Protein AF-A0A2J9DZW5-F1 (afdb_monomer)

pLDDT: mean 77.31, std 20.12, range [32.0, 96.94]

Solvent-accessible surface area (backbone atoms only — not comparable to full-atom values): 21357 Å² total; per-residue (Å²): 134,90,81,85,90,89,90,90,88,89,81,88,79,84,74,70,77,63,62,59,67,60,59,63,66,71,76,74,73,87,84,91,82,89,86,85,89,81,87,84,87,86,88,78,85,93,78,92,80,84,84,87,76,87,75,81,80,68,62,66,73,60,56,51,54,53,52,50,50,49,42,42,64,59,33,49,51,52,48,53,52,51,39,53,53,37,33,54,48,50,38,49,52,44,47,48,41,49,74,70,60,66,78,53,98,62,56,46,57,42,69,60,43,50,47,35,50,51,52,40,48,51,52,42,60,72,76,39,42,91,48,44,64,48,38,34,44,86,89,48,91,59,25,39,58,54,54,50,54,51,58,41,52,28,36,34,61,20,29,35,31,48,39,51,33,49,51,66,67,70,56,65,73,47,79,35,62,51,78,57,56,58,76,76,43,83,88,64,46,34,39,27,61,75,51,9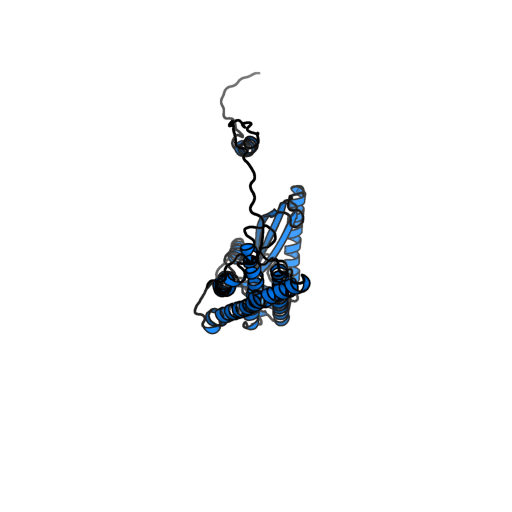6,66,54,61,37,83,87,53,55,23,59,40,78,49,79,40,86,40,68,25,96,88,38,88,89,42,46,18,34,40,40,35,39,43,39,38,24,30,29,70,87,29,76,49,35,29,44,46,47,78,48,76,48,80,42,62,58,86,49,53,74,66,54,47,50,51,51,52,52,50,50,50,54,48,53,56,48,51,49,62,59,46,69,71,49,70,64,56,34,32,38,51,58,82,55,56,47,70,66,62,49,53,47,52,54,48,15,54,72,70,33,95,63,88,81,87,60,85,69,45,44,32,35,77,33,70,58,50,70,70,55,50,41,49,52,35,50,50,48,19,53,53,42,33,54,50,26,49,50,56,47,47,55,50,58,69,70,28,43,80,50,84,85,62,78,91,83,126

Foldseek 3Di:
DDDDDDDDDDDDDPPPPVVPVVVVVVVDDDDDDDDDDDDDDDDDDDDDDDDDDPPPPDPPVVVLVVLLVLLVVLAQVLLVVLLVVLLVVLQVVCCVDPPNPVPDPDFPCCSLAVSLLVSSLVSCVPRHVVRQPQWADDPDPCLSVVLSVLSSQLSSQLSNLSNVLSVLVPADEDEAADPVCVVVDPPHFKYDHPDQWDFDLQQKFKDKDWDWDQDPVDNPFIWIKIKMWIWTAIPVGNLEIEIDIDIDTHTPPDDPVVSVVVVVVRVVVRVVCVRVPSRDQFGMKGWDDRHPCVNVVRVVVRNVPTPRDNPDNRTYIYTDNDHSVVVSVVSVVSSVVSNVVSSVVSSVSSSSTDGNPPPDPDD

Secondary structure (DSSP, 8-state):
--------------TTTHHHHHHHHTT--------------------------------HHHHHHHHHHHHIIIIIHHHHHHHHHHHHHHHHHHIIIIIIT------HHIIIIIHHHHHHHHHHHHHTHHHHTTEE-TT-TTHHHHHHHHHHHHHHHHHHHHHHHHHHHH---EEESSSGGGGG-SS--EEEE-S-PPB-TTS-EEEEEEEEEE-SS-TTSEEEEEEEEEEEEETTEEEEEEEEEEEEEEETTS-HHHHHHHHHHHHHHHHHHHHHHHTS---EEEE-SSS-HHHHHHHHHHHHTSSS---SPPEEEEEE-S-HHHHHHHHHHHHHHHHHHHHHHHHHHHHHSEEPTTS----

Sequence (363 aa):
MHNKNNRRTKKPNKHKILSFKQRILNSLRPNKRAESKKNDNNKSQKSRLKSTKSNKKYPEKVRDQSAFIIKLTTVFIPYVLVGIVSITLCILCRYLFDIRWDVLDISELWWDFIIPIVITTALLVILLRPRYTFLKIGSASNSATIIFVIMIISIILPAMMGQAYLLDRMTNIVNVQTIGEVAQYPDETHFKVNADQQVDPKQFSYIVNYRETKSRYDFFKKDYEMTLFVVAPFKEATNIWLTGFYDRSISYSLSEQQQLDEANAFFRQSKADFFKHNNQNVKFYKKQENISSSSQSVYMKAIKSSSVPITTKPILLKPYYISQQELMANTLRSFFYLYFIGLAMTALIVFSAKIDINYDVSH

Structure (mmCIF, N/CA/C/O backbone):
data_AF-A0A2J9DZW5-F1
#
_entry.id   AF-A0A2J9DZW5-F1
#
loop_
_atom_site.group_PDB
_atom_site.id
_atom_site.type_symbol
_atom_site.label_atom_id
_atom_site.label_alt_id
_atom_site.label_comp_id
_atom_site.label_asym_id
_atom_site.label_entity_id
_atom_site.label_seq_id
_atom_site.pdbx_PDB_ins_code
_atom_site.Cartn_x
_atom_site.Cartn_y
_atom_site.Cartn_z
_atom_site.occupancy
_atom_site.B_iso_or_equiv
_atom_site.auth_seq_id
_atom_site.auth_comp_id
_atom_site.auth_asym_id
_atom_site.auth_at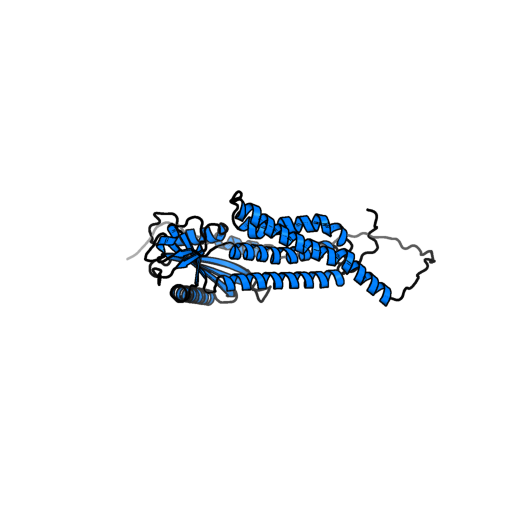om_id
_atom_site.pdbx_PDB_model_num
ATOM 1 N N . MET A 1 1 ? 24.386 41.866 67.748 1.00 36.88 1 MET A N 1
ATOM 2 C CA . MET A 1 1 ? 25.684 41.186 67.495 1.00 36.88 1 MET A CA 1
ATOM 3 C C . MET A 1 1 ? 25.467 40.216 66.327 1.00 36.88 1 MET A C 1
ATOM 5 O O . MET A 1 1 ? 24.366 39.701 66.234 1.00 36.88 1 MET A O 1
ATOM 9 N N . HIS A 1 2 ? 26.280 40.160 65.264 1.00 32.00 2 HIS A N 1
ATOM 10 C CA . HIS A 1 2 ? 27.675 39.676 65.154 1.00 32.00 2 HIS A CA 1
ATOM 11 C C . HIS A 1 2 ? 27.805 38.147 65.403 1.00 32.00 2 HIS A C 1
ATOM 13 O O . HIS A 1 2 ? 27.294 37.715 66.425 1.00 32.00 2 HIS A O 1
ATOM 19 N N . ASN A 1 3 ? 28.511 37.289 64.636 1.00 32.59 3 ASN A N 1
ATOM 20 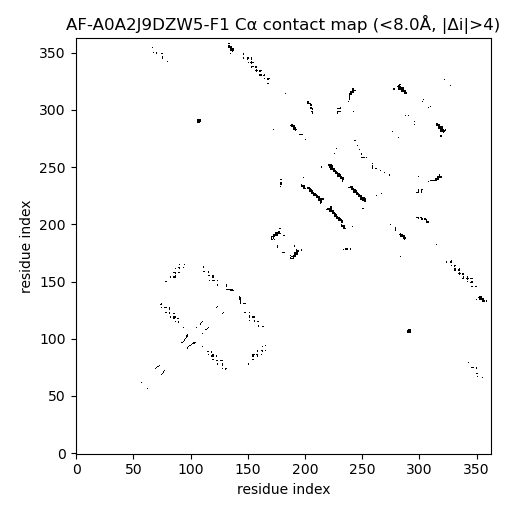C CA . ASN A 1 3 ? 29.008 37.242 63.231 1.00 32.59 3 ASN A CA 1
ATOM 21 C C . ASN A 1 3 ? 29.704 35.854 62.999 1.00 32.59 3 ASN A C 1
ATOM 23 O O . ASN A 1 3 ? 30.112 35.244 63.981 1.00 32.59 3 ASN A O 1
ATOM 27 N N . LYS A 1 4 ? 29.986 35.456 61.738 1.00 35.69 4 LYS A N 1
ATOM 28 C CA . LYS A 1 4 ? 30.874 34.344 61.265 1.00 35.69 4 LYS A CA 1
ATOM 29 C C . LYS A 1 4 ? 30.286 32.915 61.390 1.00 35.69 4 LYS A C 1
ATOM 31 O O . LYS A 1 4 ? 29.751 32.555 62.423 1.00 35.69 4 LYS A O 1
ATOM 36 N N . ASN A 1 5 ? 30.174 32.132 60.298 1.00 37.09 5 ASN A N 1
ATOM 37 C CA . ASN A 1 5 ? 31.201 31.438 59.464 1.00 37.09 5 ASN A CA 1
ATOM 38 C C . ASN A 1 5 ? 31.878 30.284 60.236 1.00 37.09 5 ASN A C 1
ATOM 40 O O . ASN A 1 5 ? 32.241 30.479 61.385 1.00 37.09 5 ASN A O 1
ATOM 44 N N . ASN A 1 6 ? 32.146 29.078 59.721 1.00 39.47 6 ASN A N 1
ATOM 45 C CA . ASN A 1 6 ? 32.522 28.527 58.393 1.00 39.47 6 ASN A CA 1
ATOM 46 C C . ASN A 1 6 ? 31.908 27.090 58.271 1.00 39.47 6 ASN A C 1
ATOM 48 O O . ASN A 1 6 ? 31.379 26.632 59.273 1.00 39.47 6 ASN A O 1
ATOM 52 N N . ARG A 1 7 ? 31.935 26.220 57.235 1.00 38.56 7 ARG A N 1
ATOM 53 C CA . ARG A 1 7 ? 32.340 26.012 55.797 1.00 38.56 7 ARG A CA 1
ATOM 54 C C . ARG A 1 7 ? 31.637 24.658 55.392 1.00 38.56 7 ARG A C 1
ATOM 56 O O . ARG A 1 7 ? 30.979 24.096 56.254 1.00 38.56 7 ARG A O 1
ATOM 63 N N . ARG A 1 8 ? 31.673 23.962 54.235 1.00 36.91 8 ARG A N 1
ATOM 64 C CA . ARG A 1 8 ? 32.153 23.979 52.816 1.00 36.91 8 ARG A CA 1
ATOM 65 C C . ARG A 1 8 ? 31.382 22.805 52.114 1.00 36.91 8 ARG A C 1
ATOM 67 O O . ARG A 1 8 ? 30.976 21.902 52.828 1.00 36.91 8 ARG A O 1
ATOM 74 N N . THR A 1 9 ? 31.247 22.556 50.800 1.00 33.78 9 THR A N 1
ATOM 75 C CA . THR A 1 9 ? 31.057 23.307 49.526 1.00 33.78 9 THR A CA 1
ATOM 76 C C . THR A 1 9 ? 30.876 22.276 48.383 1.00 33.78 9 THR A C 1
ATOM 78 O O . THR A 1 9 ? 31.756 21.429 48.234 1.00 33.78 9 THR A O 1
ATOM 81 N N . LYS A 1 10 ? 29.872 22.394 47.493 1.00 33.34 10 LYS A N 1
ATOM 82 C CA . LYS A 1 10 ? 29.907 21.819 46.118 1.00 33.34 10 LYS A CA 1
ATOM 83 C C . LYS A 1 10 ? 29.097 22.686 45.134 1.00 33.34 10 LYS A C 1
ATOM 85 O O . LYS A 1 10 ? 28.017 23.151 45.476 1.00 33.34 10 LYS A O 1
ATOM 90 N N . LYS A 1 11 ? 29.645 22.938 43.936 1.00 35.25 11 LYS A N 1
ATOM 91 C CA . LYS A 1 11 ? 29.030 23.738 42.851 1.00 35.25 11 LYS A CA 1
ATOM 92 C C . LYS A 1 11 ? 28.467 22.831 41.738 1.00 35.25 11 LYS A C 1
ATOM 94 O O . LYS A 1 11 ? 28.999 21.737 41.549 1.00 35.25 11 LYS A O 1
ATOM 99 N N . PRO A 1 12 ? 27.468 23.288 40.957 1.00 52.50 12 PRO A N 1
ATOM 100 C CA . PRO A 1 12 ? 27.057 22.638 39.709 1.00 52.50 12 PRO A CA 1
ATOM 101 C C . PRO A 1 12 ? 28.060 22.919 38.577 1.00 52.50 12 PRO A C 1
ATOM 103 O O . PRO A 1 12 ? 28.859 23.852 38.680 1.00 52.50 12 PRO A O 1
ATOM 106 N N . ASN A 1 13 ? 27.975 22.195 37.450 1.00 35.28 13 ASN A N 1
ATOM 107 C CA . ASN A 1 13 ? 28.612 22.650 36.208 1.00 35.28 13 ASN A CA 1
ATOM 108 C C . ASN A 1 13 ? 27.877 22.201 34.923 1.00 35.28 13 ASN A C 1
ATOM 110 O O . ASN A 1 13 ? 27.572 21.023 34.747 1.00 35.28 13 ASN A O 1
ATOM 114 N N . LYS A 1 14 ? 27.618 23.138 33.998 1.00 43.34 14 LYS A N 1
ATOM 115 C CA . LYS A 1 14 ? 26.771 22.975 32.790 1.00 43.34 14 LYS A CA 1
ATOM 116 C C . LYS A 1 14 ? 27.502 22.311 31.598 1.00 43.34 14 LYS A C 1
ATOM 118 O O . LYS A 1 14 ? 27.248 22.631 30.440 1.00 43.34 14 LYS A O 1
ATOM 123 N N . HIS A 1 15 ? 28.444 21.403 31.853 1.00 43.53 15 HIS A N 1
ATOM 124 C CA . HIS A 1 15 ? 29.556 21.172 30.918 1.00 43.53 15 HIS A CA 1
ATOM 125 C C . HIS A 1 15 ? 29.337 20.164 29.767 1.00 43.53 15 HIS A C 1
ATOM 127 O O . HIS A 1 15 ? 30.219 20.039 28.918 1.00 43.53 15 HIS A O 1
ATOM 133 N N . LYS A 1 16 ? 28.199 19.451 29.695 1.00 45.56 16 LYS A N 1
ATOM 134 C CA . LYS A 1 16 ? 27.955 18.431 28.643 1.00 45.56 16 LYS A CA 1
ATOM 135 C C . LYS A 1 16 ? 27.210 18.934 27.395 1.00 45.56 16 LYS A C 1
ATOM 137 O O . LYS A 1 16 ? 27.535 18.486 26.299 1.00 45.56 16 LYS A O 1
ATOM 142 N N . ILE A 1 17 ? 26.277 19.885 27.514 1.00 45.34 17 ILE A N 1
ATOM 143 C CA . ILE A 1 17 ? 25.417 20.318 26.384 1.00 45.34 17 ILE A CA 1
ATOM 144 C C . ILE A 1 17 ? 26.184 21.173 25.351 1.00 45.34 17 ILE A C 1
ATOM 146 O O . ILE A 1 17 ? 25.911 21.106 24.155 1.00 45.34 17 ILE A O 1
ATOM 150 N N . LEU A 1 18 ? 27.222 21.902 25.778 1.00 44.56 18 LEU A N 1
ATOM 151 C CA . LEU A 1 18 ? 28.105 22.682 24.892 1.00 44.56 18 LEU A CA 1
ATOM 152 C C . LEU A 1 18 ? 28.948 21.829 23.919 1.00 44.56 18 LEU A C 1
ATOM 154 O O . LEU A 1 18 ? 29.469 22.354 22.939 1.00 44.56 18 LEU A O 1
ATOM 158 N N . SER A 1 19 ? 29.076 20.518 24.152 1.00 51.44 19 SER A N 1
ATOM 159 C CA . SER A 1 19 ? 30.022 19.659 23.422 1.00 51.44 19 SER A CA 1
ATOM 160 C C . SER A 1 19 ? 29.637 19.333 21.970 1.00 51.44 19 SER A C 1
ATOM 162 O O . SER A 1 19 ? 30.516 18.973 21.186 1.00 51.44 19 SER A O 1
ATOM 164 N N . PHE A 1 20 ? 28.359 19.466 21.591 1.00 48.34 20 PHE A N 1
ATOM 165 C CA . PHE A 1 20 ? 27.887 19.103 20.247 1.00 48.34 20 PHE A CA 1
ATOM 166 C C . PHE A 1 20 ? 27.959 20.278 19.258 1.00 48.34 20 PHE A C 1
ATOM 168 O O . PHE A 1 20 ? 28.571 20.148 18.199 1.00 48.34 20 PHE A O 1
ATOM 175 N N . LYS A 1 21 ? 27.437 21.462 19.628 1.00 44.06 21 LYS A N 1
ATOM 176 C CA . LYS A 1 21 ? 27.499 22.677 18.785 1.00 44.06 21 LYS A CA 1
ATOM 177 C C . LYS A 1 21 ? 28.940 23.051 18.404 1.00 44.06 21 LYS A C 1
ATOM 179 O O . LYS A 1 21 ? 29.192 23.401 17.254 1.00 44.06 21 LYS A O 1
ATOM 184 N N . GLN A 1 22 ? 29.892 22.891 19.328 1.00 47.38 22 GLN A N 1
ATOM 185 C CA . GLN A 1 22 ? 31.304 23.210 19.087 1.00 47.38 22 GLN A CA 1
ATOM 186 C C . GLN A 1 22 ? 31.982 22.307 18.037 1.00 47.38 22 GLN A C 1
ATOM 188 O O . GLN A 1 22 ? 32.962 22.719 17.424 1.00 47.38 22 GLN A O 1
ATOM 193 N N . ARG A 1 23 ? 31.474 21.086 17.806 1.00 49.00 23 ARG A N 1
ATOM 194 C CA . ARG A 1 23 ? 32.042 20.151 16.816 1.00 49.00 23 ARG A CA 1
ATOM 195 C C . ARG A 1 23 ? 31.650 20.495 15.379 1.00 49.00 23 ARG A C 1
ATOM 197 O O . ARG A 1 23 ? 32.425 20.218 14.472 1.00 49.00 23 ARG A O 1
ATOM 204 N N . ILE A 1 24 ? 30.492 21.127 15.178 1.00 48.31 24 ILE A N 1
ATOM 205 C CA . ILE A 1 24 ? 30.000 21.509 13.845 1.00 48.31 24 ILE A CA 1
ATOM 206 C C . ILE A 1 24 ? 30.718 22.766 13.326 1.00 48.31 24 ILE A C 1
ATOM 208 O O . ILE A 1 24 ? 31.037 22.833 12.145 1.00 48.31 24 ILE A O 1
ATOM 212 N N . LEU A 1 25 ? 31.041 23.744 14.184 1.00 44.41 25 LEU A N 1
ATOM 213 C CA . LEU A 1 25 ? 31.731 24.967 13.735 1.00 44.41 25 LEU A CA 1
ATOM 214 C C . LEU A 1 25 ? 33.195 24.748 13.305 1.00 44.41 25 LEU A C 1
ATOM 216 O O . LEU A 1 25 ? 33.721 25.547 12.533 1.00 44.41 25 LEU A O 1
ATOM 220 N N . ASN A 1 26 ? 33.855 23.682 13.767 1.00 43.22 26 ASN A N 1
ATOM 221 C CA . ASN A 1 26 ? 35.275 23.448 13.480 1.00 43.22 26 ASN A CA 1
ATOM 222 C C . ASN A 1 26 ? 35.547 22.714 12.151 1.00 43.22 26 ASN A C 1
ATOM 224 O O . ASN A 1 26 ? 36.708 22.602 11.766 1.00 43.22 26 ASN A O 1
ATOM 228 N N . SER A 1 27 ? 34.525 22.237 11.429 1.00 42.47 27 SER A N 1
ATOM 229 C CA . SER A 1 27 ? 34.699 21.570 10.125 1.00 42.47 27 SER A CA 1
ATOM 230 C C . SER A 1 27 ? 34.703 22.526 8.921 1.00 42.47 27 SER A C 1
ATOM 232 O O . SER A 1 27 ? 34.941 22.087 7.798 1.00 42.47 27 SER A O 1
ATOM 234 N N . LEU A 1 28 ? 34.459 23.827 9.133 1.00 39.56 28 LEU A N 1
ATOM 235 C CA . LEU A 1 28 ? 34.246 24.819 8.071 1.00 39.56 28 LEU A CA 1
ATOM 236 C C . LEU A 1 28 ? 35.255 25.982 8.128 1.00 39.56 28 LEU A C 1
ATOM 238 O O . LEU A 1 28 ? 34.888 27.145 8.302 1.00 39.56 28 LEU A O 1
ATOM 242 N N . ARG A 1 29 ? 36.545 25.680 7.924 1.00 35.94 29 ARG A N 1
ATOM 243 C CA . ARG A 1 29 ? 37.556 26.673 7.509 1.00 35.94 29 ARG A CA 1
ATOM 244 C C . ARG A 1 29 ? 38.400 26.147 6.337 1.00 35.94 29 ARG A C 1
ATOM 246 O O . ARG A 1 29 ? 38.685 24.953 6.293 1.00 35.94 29 ARG A O 1
ATOM 253 N N . PRO A 1 30 ? 38.783 27.008 5.374 1.00 38.88 30 PRO A N 1
ATOM 254 C CA . PRO A 1 30 ? 39.382 26.574 4.115 1.00 38.88 30 PRO A CA 1
ATOM 255 C C . PRO A 1 30 ? 40.870 26.240 4.261 1.00 38.88 30 PRO A C 1
ATOM 257 O O . PRO A 1 30 ? 41.630 27.001 4.860 1.00 38.88 30 PRO A O 1
ATOM 260 N N . ASN A 1 31 ? 41.308 25.145 3.638 1.00 32.38 31 ASN A N 1
ATOM 261 C CA . ASN A 1 31 ? 42.725 24.804 3.540 1.00 32.38 31 ASN A CA 1
ATOM 262 C C . ASN A 1 31 ? 43.321 25.354 2.231 1.00 32.38 31 ASN A C 1
ATOM 264 O O . ASN A 1 31 ? 42.997 24.875 1.145 1.00 32.38 31 ASN A O 1
ATOM 268 N N . LYS A 1 32 ? 44.201 26.358 2.326 1.00 40.47 32 LYS A N 1
ATOM 269 C CA . LYS A 1 32 ? 45.014 26.824 1.192 1.00 40.47 32 LYS A CA 1
ATOM 270 C C . LYS A 1 32 ? 46.242 25.923 1.034 1.00 40.47 32 LYS A C 1
ATOM 272 O O . LYS A 1 32 ? 47.215 26.102 1.762 1.00 40.47 32 LYS A O 1
ATOM 277 N N . ARG A 1 33 ? 46.259 25.052 0.021 1.00 34.56 33 ARG A N 1
ATOM 278 C CA . ARG A 1 33 ? 47.517 24.557 -0.564 1.00 34.56 33 ARG A CA 1
ATOM 279 C C . ARG A 1 33 ? 47.322 24.087 -2.002 1.00 34.56 33 ARG A C 1
ATOM 281 O O . ARG A 1 33 ? 46.635 23.105 -2.250 1.00 34.56 33 ARG A O 1
ATOM 288 N N . ALA A 1 34 ? 47.949 24.802 -2.930 1.00 35.16 34 ALA A N 1
ATOM 289 C CA . ALA A 1 34 ? 48.042 24.442 -4.338 1.00 35.16 34 ALA A CA 1
ATOM 290 C C . ALA A 1 34 ? 49.440 24.831 -4.841 1.00 35.16 34 ALA A C 1
ATOM 292 O O . ALA A 1 34 ? 49.641 25.914 -5.381 1.00 35.16 34 ALA A O 1
ATOM 293 N N . GLU A 1 35 ? 50.409 23.945 -4.623 1.00 34.12 35 GLU A N 1
ATOM 294 C CA . GLU A 1 35 ? 51.727 24.007 -5.253 1.00 34.12 35 GLU A CA 1
ATOM 295 C C . GLU A 1 35 ? 52.055 22.642 -5.853 1.00 34.12 35 GLU A C 1
ATOM 297 O O . GLU A 1 35 ? 52.153 21.646 -5.140 1.00 34.12 35 GLU A O 1
ATOM 302 N N . SER A 1 36 ? 52.247 22.609 -7.168 1.00 35.31 36 SER A N 1
ATOM 303 C CA . SER A 1 36 ? 53.050 21.596 -7.850 1.00 35.31 36 SER A CA 1
ATOM 304 C C . SER A 1 36 ? 53.468 22.156 -9.207 1.00 35.31 36 SER A C 1
ATOM 306 O O . SER A 1 36 ? 52.620 22.567 -10.000 1.00 35.31 36 SER A O 1
ATOM 308 N N . LYS A 1 37 ? 54.778 22.215 -9.462 1.00 39.94 37 LYS A N 1
ATOM 309 C CA . LYS A 1 37 ? 55.357 22.617 -10.751 1.00 39.94 37 LYS A CA 1
ATOM 310 C C . LYS A 1 37 ? 55.898 21.383 -11.469 1.00 39.94 37 LYS A C 1
ATOM 312 O O . LYS A 1 37 ? 56.746 20.696 -10.906 1.00 39.94 37 LYS A O 1
ATOM 317 N N . LYS A 1 38 ? 55.493 21.186 -12.725 1.00 33.59 38 LYS A N 1
ATOM 318 C CA . LYS A 1 38 ? 56.330 20.718 -13.851 1.00 33.59 38 LYS A CA 1
ATOM 319 C C . LYS A 1 38 ? 55.505 20.892 -15.137 1.00 33.59 38 LYS A C 1
ATOM 321 O O . LYS A 1 38 ? 54.362 20.455 -15.164 1.00 33.59 38 LYS A O 1
ATOM 326 N N . ASN A 1 39 ? 55.877 21.757 -16.078 1.00 32.88 39 ASN A N 1
ATOM 327 C CA . ASN A 1 39 ? 57.038 21.776 -16.986 1.00 32.88 39 ASN A CA 1
ATOM 328 C C . ASN A 1 39 ? 56.947 20.794 -18.171 1.00 32.88 39 ASN A C 1
ATOM 330 O O . ASN A 1 39 ? 56.874 19.585 -17.992 1.00 32.88 39 ASN A O 1
ATOM 334 N N . ASP A 1 40 ? 57.083 21.412 -19.347 1.00 33.44 40 ASP A N 1
ATOM 335 C CA . ASP A 1 40 ? 57.768 20.955 -20.560 1.00 33.44 40 ASP A CA 1
ATOM 336 C C . ASP A 1 40 ? 57.096 19.991 -21.561 1.00 33.44 40 ASP A C 1
ATOM 338 O O . ASP A 1 40 ? 56.969 18.788 -21.373 1.00 33.44 40 ASP A O 1
ATOM 342 N N . ASN A 1 41 ? 56.832 20.589 -22.730 1.00 32.66 41 ASN A N 1
ATOM 343 C CA . ASN A 1 41 ? 57.179 20.101 -24.069 1.00 32.66 41 ASN A CA 1
ATOM 344 C C . ASN A 1 41 ? 56.594 18.765 -24.569 1.00 32.66 41 ASN A C 1
ATOM 346 O O . ASN A 1 41 ? 57.176 17.699 -24.399 1.00 32.66 41 ASN A O 1
ATOM 350 N N . ASN A 1 42 ? 55.638 18.876 -25.502 1.00 34.19 42 ASN A N 1
ATOM 351 C CA . ASN A 1 42 ? 56.064 18.974 -26.908 1.00 34.19 42 ASN A CA 1
ATOM 352 C C . ASN A 1 42 ? 54.996 19.541 -27.864 1.00 34.19 42 ASN A C 1
ATOM 354 O O . ASN A 1 42 ? 53.804 19.274 -27.734 1.00 34.19 42 ASN A O 1
ATOM 358 N N . LYS A 1 43 ? 55.454 20.295 -28.874 1.00 36.94 43 LYS A N 1
ATOM 359 C CA . LYS A 1 43 ? 54.706 20.632 -30.098 1.00 36.94 43 LYS A CA 1
ATOM 360 C C . LYS A 1 43 ? 55.426 19.983 -31.280 1.00 36.94 43 LYS A C 1
ATOM 362 O O . LYS A 1 43 ? 56.564 20.350 -31.551 1.00 36.94 43 LYS A O 1
ATOM 367 N N . SER A 1 44 ? 54.758 19.118 -32.035 1.00 37.47 44 SER A N 1
ATOM 368 C CA . SER A 1 44 ? 55.255 18.624 -33.328 1.00 37.47 44 SER A CA 1
ATOM 369 C C . SER A 1 44 ? 54.121 18.499 -34.354 1.00 37.47 44 SER A C 1
ATOM 371 O O . SER A 1 44 ? 52.941 18.434 -34.001 1.00 37.47 44 SER A O 1
ATOM 373 N N . GLN A 1 45 ? 54.471 18.596 -35.643 1.00 36.44 45 GLN A N 1
ATOM 374 C CA . GLN A 1 45 ? 53.519 18.666 -36.761 1.00 36.44 45 GLN A CA 1
ATOM 375 C C . GLN A 1 45 ? 52.668 17.378 -36.877 1.00 36.44 45 GLN A C 1
ATOM 377 O O . GLN A 1 45 ? 53.125 16.300 -36.531 1.00 36.44 45 GLN A O 1
ATOM 382 N N . LYS A 1 46 ? 51.397 17.386 -37.303 1.00 35.03 46 LYS A N 1
ATOM 383 C CA . LYS A 1 46 ? 50.795 17.969 -38.523 1.00 35.03 46 LYS A CA 1
ATOM 384 C C . LYS A 1 46 ? 51.252 17.297 -39.841 1.00 35.03 46 LYS A C 1
ATOM 386 O O . LYS A 1 46 ? 51.824 17.947 -40.709 1.00 35.03 46 LYS A O 1
ATOM 391 N N . SER A 1 47 ? 50.866 16.037 -40.053 1.00 34.53 47 SER A N 1
ATOM 392 C CA . SER A 1 47 ? 50.711 15.412 -41.385 1.00 34.53 47 SER A CA 1
ATOM 393 C C . SER A 1 47 ? 49.407 14.590 -41.401 1.00 34.53 47 SER A C 1
ATOM 395 O O . SER A 1 47 ? 49.157 13.757 -40.543 1.00 34.53 47 SER A O 1
ATOM 397 N N . ARG A 1 48 ? 48.394 15.017 -42.165 1.00 39.25 48 ARG A N 1
ATOM 398 C CA . ARG A 1 48 ? 48.078 14.535 -43.526 1.00 39.25 48 ARG A CA 1
ATOM 399 C C . ARG A 1 48 ? 47.801 13.023 -43.622 1.00 39.25 48 ARG A C 1
ATOM 401 O O . ARG A 1 48 ? 48.652 12.268 -44.066 1.00 39.25 48 ARG A O 1
ATOM 408 N N . LEU A 1 49 ? 46.539 12.646 -43.411 1.00 36.00 49 LEU A N 1
ATOM 409 C CA . LEU A 1 49 ? 45.900 11.549 -44.148 1.00 36.00 49 LEU A CA 1
ATOM 410 C C . LEU A 1 49 ? 44.457 11.957 -44.484 1.00 36.00 49 LEU A C 1
ATOM 412 O O . LEU A 1 49 ? 43.569 11.957 -43.634 1.00 36.00 49 LEU A O 1
ATOM 416 N N . LYS A 1 50 ? 44.244 12.411 -45.726 1.00 36.97 50 LYS A N 1
ATOM 417 C CA . LYS A 1 50 ? 42.933 12.849 -46.220 1.00 36.97 50 LYS A CA 1
ATOM 418 C C . LYS A 1 50 ? 42.168 11.664 -46.818 1.00 36.97 50 LYS A C 1
ATOM 420 O O . LYS A 1 50 ? 42.524 11.175 -47.878 1.00 36.97 50 LYS A O 1
ATOM 425 N N . SER A 1 51 ? 41.085 11.295 -46.139 1.00 36.62 51 SER A N 1
ATOM 426 C CA . SER A 1 51 ? 39.751 11.047 -46.714 1.00 36.62 51 SER A CA 1
ATOM 427 C C . SER A 1 51 ? 39.608 10.325 -48.069 1.00 36.62 51 SER A C 1
ATOM 429 O O . SER A 1 51 ? 39.754 10.961 -49.107 1.00 36.62 51 SER A O 1
ATOM 431 N N . THR A 1 52 ? 39.002 9.133 -48.028 1.00 35.41 52 THR A N 1
ATOM 432 C CA . THR A 1 52 ? 37.851 8.763 -48.889 1.00 35.41 52 THR A CA 1
ATOM 433 C C . THR A 1 52 ? 37.019 7.646 -48.238 1.00 35.41 52 THR A C 1
ATOM 435 O O . THR A 1 52 ? 37.087 6.483 -48.622 1.00 35.41 52 THR A O 1
ATOM 438 N N . LYS A 1 53 ? 36.173 7.986 -47.252 1.00 37.91 53 LYS A N 1
ATOM 439 C CA . LYS A 1 53 ? 34.993 7.158 -46.932 1.00 37.91 53 LYS A CA 1
ATOM 440 C C . LYS A 1 53 ? 33.772 7.787 -47.597 1.00 37.91 53 LYS A C 1
ATOM 442 O O . LYS A 1 53 ? 33.431 8.931 -47.305 1.00 37.91 53 LYS A O 1
ATOM 447 N N . SER A 1 54 ? 33.154 7.039 -48.513 1.00 33.91 54 SER A N 1
ATOM 448 C CA . SER A 1 54 ? 31.966 7.456 -49.265 1.00 33.91 54 SER A CA 1
ATOM 449 C C . SER A 1 54 ? 30.799 7.714 -48.313 1.00 33.91 54 SER A C 1
ATOM 451 O O . SER A 1 54 ? 30.192 6.787 -47.777 1.00 33.91 54 SER A O 1
ATOM 453 N N . ASN A 1 55 ? 30.498 8.988 -48.069 1.00 37.88 55 ASN A N 1
ATOM 454 C CA . ASN A 1 55 ? 29.428 9.387 -47.166 1.00 37.88 55 ASN A CA 1
ATOM 455 C C . ASN A 1 55 ? 28.112 9.491 -47.953 1.00 37.88 55 ASN A C 1
ATOM 457 O O . ASN A 1 55 ? 27.691 10.588 -48.322 1.00 37.88 55 ASN A O 1
ATOM 461 N N . LYS A 1 56 ? 27.485 8.340 -48.253 1.00 39.56 56 LYS A N 1
ATOM 462 C CA . LYS A 1 56 ? 26.138 8.276 -48.852 1.00 39.56 56 LYS A CA 1
ATOM 463 C C . LYS A 1 56 ? 25.147 8.992 -47.925 1.00 39.56 56 LYS A C 1
ATOM 465 O O . LYS A 1 56 ? 24.644 8.417 -46.960 1.00 39.56 56 LYS A O 1
ATOM 470 N N . LYS A 1 57 ? 24.882 10.267 -48.220 1.00 39.44 57 LYS A N 1
ATOM 471 C CA . LYS A 1 57 ? 23.999 11.143 -47.445 1.00 39.44 57 LYS A CA 1
ATOM 472 C C . LYS A 1 57 ? 22.535 10.815 -47.755 1.00 39.44 57 LYS A C 1
ATOM 474 O O . LYS A 1 57 ? 21.865 11.549 -48.474 1.00 39.44 57 LYS A O 1
ATOM 479 N N . TYR A 1 58 ? 22.064 9.681 -47.233 1.00 42.44 58 TYR A N 1
ATOM 480 C CA . TYR A 1 58 ? 20.647 9.312 -47.256 1.00 42.44 58 TYR A CA 1
ATOM 481 C C . TYR A 1 58 ? 19.785 10.458 -46.694 1.00 42.44 58 TYR A C 1
ATOM 483 O O . TYR A 1 58 ? 20.220 11.123 -45.747 1.00 42.44 58 TYR A O 1
ATOM 491 N N . PRO A 1 59 ? 18.581 10.700 -47.248 1.00 44.44 59 PRO A N 1
ATOM 492 C CA . PRO A 1 59 ? 17.720 11.789 -46.807 1.00 44.44 59 PRO A CA 1
ATOM 493 C C . PRO A 1 59 ? 17.365 11.635 -45.325 1.00 44.44 59 PRO A C 1
ATOM 495 O O . PRO A 1 59 ? 16.900 10.589 -44.876 1.00 44.44 59 PRO A O 1
ATOM 498 N N . GLU A 1 60 ? 17.579 12.709 -44.570 1.00 54.97 60 GLU A N 1
ATOM 499 C CA . GLU A 1 60 ? 17.538 12.740 -43.103 1.00 54.97 60 GLU A CA 1
ATOM 500 C C . GLU A 1 60 ? 16.198 12.240 -42.534 1.00 54.97 60 GLU A C 1
ATOM 502 O O . GLU A 1 60 ? 16.171 11.441 -41.599 1.00 54.97 60 GLU A O 1
ATOM 507 N N . LYS A 1 61 ? 15.095 12.576 -43.215 1.00 48.44 61 LYS A N 1
ATOM 508 C CA . LYS A 1 61 ? 13.728 12.119 -42.919 1.00 48.44 61 LYS A CA 1
ATOM 509 C C . LYS A 1 61 ? 13.558 10.587 -42.946 1.00 48.44 61 LYS A C 1
ATOM 511 O O . LYS A 1 61 ? 12.791 10.050 -42.156 1.00 48.44 61 LYS A O 1
ATOM 516 N N . VAL A 1 62 ? 14.296 9.873 -43.804 1.00 57.28 62 VAL A N 1
ATOM 517 C CA . VAL A 1 62 ? 14.249 8.397 -43.912 1.00 57.28 62 VAL A CA 1
ATOM 518 C C . VAL A 1 62 ? 15.115 7.731 -42.836 1.00 57.28 62 VAL A C 1
ATOM 520 O O . VAL A 1 62 ? 14.770 6.658 -42.333 1.00 57.28 62 VAL A O 1
ATOM 523 N N . ARG A 1 63 ? 16.205 8.386 -42.410 1.00 59.34 63 ARG A N 1
ATOM 524 C CA . ARG A 1 63 ? 17.004 7.946 -41.253 1.00 59.34 63 ARG A CA 1
ATOM 525 C C . ARG A 1 63 ? 16.196 8.037 -39.954 1.00 59.34 63 ARG A C 1
ATOM 527 O O . ARG A 1 63 ? 16.290 7.136 -39.128 1.00 59.34 63 ARG A O 1
ATOM 534 N N . ASP A 1 64 ? 15.398 9.087 -39.786 1.00 65.06 64 ASP A N 1
ATOM 535 C CA . ASP A 1 64 ? 14.592 9.273 -38.575 1.00 65.06 64 ASP A CA 1
ATOM 536 C C . ASP A 1 64 ? 13.411 8.283 -38.506 1.00 65.06 64 ASP A C 1
ATOM 538 O O . ASP A 1 64 ? 13.223 7.601 -37.499 1.00 65.06 64 ASP A O 1
ATOM 542 N N . GLN A 1 65 ? 12.695 8.079 -39.621 1.00 69.94 65 GLN A N 1
ATOM 543 C CA . GLN A 1 65 ? 11.626 7.070 -39.712 1.00 69.94 65 GLN A CA 1
ATOM 544 C C . GLN A 1 65 ? 12.120 5.642 -39.430 1.00 69.94 65 GLN A C 1
ATOM 546 O O . GLN A 1 65 ? 11.470 4.899 -38.692 1.00 69.94 65 GLN A O 1
ATOM 551 N N . SER A 1 66 ? 13.281 5.252 -39.965 1.00 77.56 66 SER A N 1
ATOM 552 C CA . SER A 1 66 ? 13.855 3.928 -39.686 1.00 77.56 66 SER A CA 1
ATOM 553 C C . SER A 1 66 ? 14.331 3.793 -38.232 1.00 77.56 66 SER A C 1
ATOM 555 O O . SER A 1 66 ? 14.075 2.763 -37.608 1.00 77.56 66 SER A O 1
ATOM 557 N N . ALA A 1 67 ? 14.916 4.840 -37.637 1.00 80.19 67 ALA A N 1
ATOM 558 C CA . ALA A 1 67 ? 15.259 4.855 -36.212 1.00 80.19 67 ALA A CA 1
ATOM 559 C C . ALA A 1 67 ? 14.024 4.754 -35.291 1.00 80.19 67 ALA A C 1
ATOM 561 O O . ALA A 1 67 ? 14.085 4.069 -34.268 1.00 80.19 67 ALA A O 1
ATOM 562 N N . PHE A 1 68 ? 12.902 5.392 -35.645 1.00 86.06 68 PHE A N 1
ATOM 563 C CA . PHE A 1 68 ? 11.636 5.268 -34.914 1.00 86.06 68 PHE A CA 1
ATOM 564 C C . PHE A 1 68 ? 11.097 3.831 -34.940 1.00 86.06 68 PHE A C 1
ATOM 566 O O . PHE A 1 68 ? 10.787 3.278 -33.883 1.00 86.06 68 PHE A O 1
ATOM 573 N N . ILE A 1 69 ? 11.045 3.202 -36.121 1.00 87.00 69 ILE A N 1
ATOM 574 C CA . ILE A 1 69 ? 10.563 1.819 -36.273 1.00 87.00 69 ILE A CA 1
ATOM 575 C C . ILE A 1 69 ? 11.428 0.853 -35.453 1.00 87.00 69 ILE A C 1
ATOM 577 O O . ILE A 1 69 ? 10.878 0.054 -34.701 1.00 87.00 69 ILE A O 1
ATOM 581 N N . ILE A 1 70 ? 12.761 0.974 -35.515 1.00 86.06 70 ILE A N 1
ATOM 582 C CA . ILE A 1 70 ? 13.691 0.134 -34.736 1.00 86.06 70 ILE A CA 1
ATOM 583 C C . ILE A 1 70 ? 13.441 0.272 -33.225 1.00 86.06 70 ILE A C 1
ATOM 585 O O . ILE A 1 70 ? 13.380 -0.728 -32.515 1.00 86.06 70 ILE A O 1
ATOM 589 N N . LYS A 1 71 ? 13.248 1.492 -32.708 1.00 87.69 71 LYS A N 1
ATOM 590 C CA . LYS A 1 71 ? 12.915 1.711 -31.287 1.00 87.69 71 LYS A CA 1
ATOM 591 C C . LYS A 1 71 ? 11.583 1.064 -30.899 1.00 87.69 71 LYS A C 1
ATOM 593 O O . LYS A 1 71 ? 11.478 0.456 -29.831 1.00 87.69 71 LYS A O 1
ATOM 598 N N . LEU A 1 72 ? 10.576 1.191 -31.764 1.00 90.69 72 LEU A N 1
ATOM 599 C CA . LEU A 1 72 ? 9.238 0.650 -31.546 1.00 90.69 72 LEU A CA 1
ATOM 600 C C . LEU A 1 72 ? 9.250 -0.887 -31.497 1.00 90.69 72 LEU A C 1
ATOM 602 O O . LEU A 1 72 ? 8.743 -1.462 -30.536 1.00 90.69 72 LEU A O 1
ATOM 606 N N . THR A 1 73 ? 9.847 -1.548 -32.492 1.00 89.56 73 THR A N 1
ATOM 607 C CA . THR A 1 73 ? 9.816 -3.016 -32.625 1.00 89.56 73 THR A CA 1
ATOM 608 C C . THR A 1 73 ? 10.856 -3.728 -31.763 1.00 89.56 73 THR A C 1
ATOM 610 O O . THR A 1 73 ? 10.542 -4.760 -31.172 1.00 89.56 73 THR A O 1
ATOM 613 N N . THR A 1 74 ? 12.072 -3.190 -31.636 1.00 87.56 74 THR A N 1
ATOM 614 C CA . THR A 1 74 ? 13.149 -3.840 -30.870 1.00 87.56 74 THR A CA 1
ATOM 615 C C . THR A 1 74 ? 13.014 -3.605 -29.369 1.00 87.56 74 THR A C 1
ATOM 617 O O . THR A 1 74 ? 13.386 -4.488 -28.597 1.00 87.56 74 THR A O 1
ATOM 620 N N . VAL A 1 75 ? 12.471 -2.455 -28.937 1.00 90.31 75 VAL A N 1
ATOM 621 C CA . VAL A 1 75 ? 12.470 -2.048 -27.518 1.00 90.31 75 VAL A CA 1
ATOM 622 C C . VAL A 1 75 ? 11.065 -1.887 -26.944 1.00 90.31 75 VAL A C 1
ATOM 624 O O . VAL A 1 75 ? 10.736 -2.555 -25.965 1.00 90.31 75 VAL A O 1
ATOM 627 N N . PHE A 1 76 ? 10.226 -1.021 -27.525 1.00 93.44 76 PHE A N 1
ATOM 628 C CA . PHE A 1 76 ? 8.967 -0.626 -26.882 1.00 93.44 76 PHE A CA 1
ATOM 629 C C . PHE A 1 76 ? 7.904 -1.735 -26.887 1.00 93.44 76 PHE A C 1
ATOM 631 O O . PHE A 1 76 ? 7.332 -2.025 -25.840 1.00 93.44 76 PHE A O 1
ATOM 638 N N . ILE A 1 77 ? 7.671 -2.405 -28.020 1.00 94.38 77 ILE A N 1
ATOM 639 C CA . ILE A 1 77 ? 6.718 -3.526 -28.101 1.00 94.38 77 ILE A CA 1
ATOM 640 C C . ILE A 1 77 ? 7.150 -4.698 -27.189 1.00 94.38 77 ILE A C 1
ATOM 642 O O . ILE A 1 77 ? 6.323 -5.155 -26.397 1.00 94.38 77 ILE A O 1
ATOM 646 N N . PRO A 1 78 ? 8.425 -5.143 -27.182 1.00 94.50 78 PRO A N 1
ATOM 647 C CA . PRO A 1 78 ? 8.913 -6.120 -26.207 1.00 94.50 78 PRO A CA 1
ATOM 648 C C . PRO A 1 78 ? 8.754 -5.676 -24.749 1.00 94.50 78 PRO A C 1
ATOM 650 O O . PRO A 1 78 ? 8.385 -6.496 -23.915 1.00 94.50 78 PRO A O 1
ATOM 653 N N . TYR A 1 79 ? 8.961 -4.393 -24.433 1.00 95.50 79 TYR A N 1
ATOM 654 C CA . TYR A 1 79 ? 8.707 -3.849 -23.094 1.00 95.50 79 TYR A CA 1
ATOM 655 C C . TYR A 1 79 ? 7.226 -3.967 -22.690 1.00 95.50 79 TYR A C 1
ATOM 657 O O . TYR A 1 79 ? 6.939 -4.433 -21.589 1.00 95.50 79 TYR A O 1
ATOM 665 N N . VAL A 1 80 ? 6.285 -3.625 -23.582 1.00 96.75 80 VAL A N 1
ATOM 666 C CA . VAL A 1 80 ? 4.838 -3.777 -23.331 1.00 96.75 80 VAL A CA 1
ATOM 667 C C . VAL A 1 80 ? 4.485 -5.240 -23.045 1.00 96.75 80 VAL A C 1
ATOM 669 O O . VAL A 1 80 ? 3.804 -5.522 -22.059 1.00 96.75 80 VAL A O 1
ATOM 672 N N . LEU A 1 81 ? 4.994 -6.173 -23.857 1.00 96.25 81 LEU A N 1
ATOM 673 C CA . LEU A 1 81 ? 4.760 -7.612 -23.688 1.00 96.25 81 LEU A CA 1
ATOM 674 C C . LEU A 1 81 ? 5.349 -8.140 -22.369 1.00 96.25 81 LEU A C 1
ATOM 676 O O . LEU A 1 81 ? 4.652 -8.833 -21.629 1.00 96.25 81 LEU A O 1
ATOM 680 N N . VAL A 1 82 ? 6.590 -7.770 -22.028 1.00 95.62 82 VAL A N 1
ATOM 681 C CA . VAL A 1 82 ? 7.217 -8.131 -20.742 1.00 95.62 82 VAL A CA 1
ATOM 682 C C . VAL A 1 82 ? 6.441 -7.533 -19.567 1.00 95.62 82 VAL A C 1
ATOM 684 O O . VAL A 1 82 ? 6.282 -8.210 -18.554 1.00 95.62 82 VAL A O 1
ATOM 687 N N . GLY A 1 83 ? 5.900 -6.318 -19.693 1.00 95.94 83 GLY A N 1
ATOM 688 C CA . GLY A 1 83 ? 5.045 -5.708 -18.674 1.00 95.94 83 GLY A CA 1
ATOM 689 C C . GLY A 1 83 ? 3.754 -6.488 -18.433 1.00 95.94 83 GLY A C 1
ATOM 690 O O . GLY A 1 83 ? 3.442 -6.793 -17.284 1.00 95.94 83 GLY A O 1
ATOM 691 N N . ILE A 1 84 ? 3.048 -6.876 -19.501 1.00 96.31 84 ILE A N 1
ATOM 692 C CA . ILE A 1 84 ? 1.836 -7.708 -19.406 1.00 96.31 84 ILE A CA 1
ATOM 693 C C . ILE A 1 84 ? 2.166 -9.049 -18.737 1.00 96.31 84 ILE A C 1
ATOM 695 O O . ILE A 1 84 ? 1.541 -9.398 -17.740 1.00 96.31 84 ILE A O 1
ATOM 699 N N . VAL A 1 85 ? 3.197 -9.758 -19.216 1.00 96.56 85 VAL A N 1
ATOM 700 C CA . VAL A 1 85 ? 3.625 -11.050 -18.647 1.00 96.56 85 VAL A CA 1
ATOM 701 C C . VAL A 1 85 ? 4.032 -10.916 -17.176 1.00 96.56 85 VAL A C 1
ATOM 703 O O . VAL A 1 85 ? 3.646 -11.756 -16.368 1.00 96.56 85 VAL A O 1
ATOM 706 N N . SER A 1 86 ? 4.753 -9.852 -16.802 1.00 95.88 86 SER A N 1
ATOM 707 C CA . SER A 1 86 ? 5.162 -9.607 -15.410 1.00 95.88 86 SER A CA 1
ATOM 708 C C . SER A 1 86 ? 3.955 -9.400 -14.493 1.00 95.88 86 SER A C 1
ATOM 710 O O . SER A 1 86 ? 3.869 -10.039 -13.447 1.00 95.88 86 SER A O 1
ATOM 712 N N . ILE A 1 87 ? 3.001 -8.553 -14.898 1.00 96.06 87 ILE A N 1
ATOM 713 C CA . ILE A 1 87 ? 1.770 -8.283 -14.140 1.00 96.06 87 ILE A CA 1
ATOM 714 C C . ILE A 1 87 ? 0.939 -9.566 -14.003 1.00 96.06 87 ILE A C 1
ATOM 716 O O . ILE A 1 87 ? 0.565 -9.934 -12.889 1.00 96.06 87 ILE A O 1
ATOM 720 N N . THR A 1 88 ? 0.698 -10.285 -15.105 1.00 95.44 88 THR A N 1
ATOM 721 C CA . THR A 1 88 ? -0.038 -11.558 -15.092 1.00 95.44 88 THR A CA 1
ATOM 722 C C . THR A 1 88 ? 0.636 -12.588 -14.188 1.00 95.44 88 THR A C 1
ATOM 724 O O . THR A 1 88 ? -0.057 -13.249 -13.420 1.00 95.44 88 THR A O 1
ATOM 727 N N . LEU A 1 89 ? 1.969 -12.693 -14.210 1.00 95.44 89 LEU A N 1
ATOM 728 C CA . LEU A 1 89 ? 2.703 -13.620 -13.349 1.00 95.44 89 LEU A CA 1
ATOM 729 C C . LEU A 1 89 ? 2.635 -13.214 -11.866 1.00 95.44 89 LEU A C 1
ATOM 731 O O . LEU A 1 89 ? 2.416 -14.076 -11.025 1.00 95.44 89 LEU A O 1
ATOM 735 N N . CYS A 1 90 ? 2.725 -11.922 -11.527 1.00 94.62 90 CYS A N 1
ATOM 736 C CA . CYS A 1 90 ? 2.582 -11.450 -10.139 1.00 94.62 90 CYS A CA 1
ATOM 737 C C . CYS A 1 90 ? 1.183 -11.731 -9.560 1.00 94.62 90 CYS A C 1
ATOM 739 O O . CYS A 1 90 ? 1.056 -12.078 -8.382 1.00 94.62 90 CYS A O 1
ATOM 741 N N . ILE A 1 91 ? 0.141 -11.600 -10.387 1.00 93.19 91 ILE A N 1
ATOM 742 C CA . ILE A 1 91 ? -1.249 -11.925 -10.032 1.00 93.19 91 ILE A CA 1
ATOM 743 C C . ILE A 1 91 ? -1.425 -13.447 -9.905 1.00 93.19 91 ILE A C 1
ATOM 745 O O . ILE A 1 91 ? -1.985 -13.913 -8.916 1.00 93.19 91 ILE A O 1
ATOM 749 N N . LEU 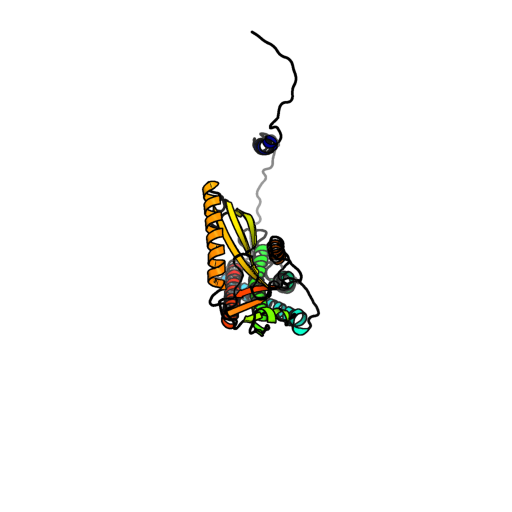A 1 92 ? -0.906 -14.228 -10.860 1.00 93.12 92 LEU A N 1
ATOM 750 C CA . LEU A 1 92 ? -1.011 -15.690 -10.866 1.00 93.12 92 LEU A CA 1
ATOM 751 C C . LEU A 1 92 ? -0.246 -16.338 -9.703 1.00 93.12 92 LEU A C 1
ATOM 753 O O . LEU A 1 92 ? -0.778 -17.242 -9.066 1.00 93.12 92 LEU A O 1
ATOM 757 N N . CYS A 1 93 ? 0.965 -15.867 -9.385 1.00 92.06 93 CYS A N 1
ATOM 758 C CA . CYS A 1 93 ? 1.729 -16.355 -8.237 1.00 92.06 93 CYS A CA 1
ATOM 759 C C . CYS A 1 93 ? 0.968 -16.133 -6.926 1.00 92.06 93 CYS A C 1
ATOM 761 O O . CYS A 1 93 ? 0.861 -17.068 -6.137 1.00 92.06 93 CYS A O 1
ATOM 763 N N . ARG A 1 94 ? 0.386 -14.942 -6.715 1.00 89.94 94 ARG A N 1
ATOM 764 C CA . ARG A 1 94 ? -0.449 -14.698 -5.531 1.00 89.94 94 ARG A CA 1
ATOM 765 C C . ARG A 1 94 ? -1.682 -15.601 -5.538 1.00 89.94 94 ARG A C 1
ATOM 767 O O . ARG A 1 94 ? -1.922 -16.304 -4.569 1.00 89.94 94 ARG A O 1
ATOM 774 N N . TYR A 1 95 ? -2.421 -15.666 -6.646 1.00 90.19 95 TYR A N 1
ATOM 775 C CA . TYR A 1 95 ? -3.596 -16.536 -6.732 1.00 90.19 95 TYR A CA 1
ATOM 776 C C . TYR A 1 95 ? -3.282 -18.003 -6.393 1.00 90.19 95 TYR A C 1
ATOM 778 O O . TYR A 1 95 ? -4.041 -18.621 -5.656 1.00 90.19 95 TYR A O 1
ATOM 786 N N . LEU A 1 96 ? -2.172 -18.554 -6.892 1.00 90.12 96 LEU A N 1
ATOM 787 C CA . LEU A 1 96 ? -1.810 -19.951 -6.655 1.00 90.12 96 LEU A CA 1
ATOM 788 C C . LEU A 1 96 ? -1.321 -20.207 -5.222 1.00 90.12 96 LEU A C 1
ATOM 790 O O . LEU A 1 96 ? -1.851 -21.093 -4.558 1.00 90.12 96 LEU A O 1
ATOM 794 N N . PHE A 1 97 ? -0.327 -19.455 -4.744 1.00 87.38 97 PHE A N 1
ATOM 795 C CA . PHE A 1 97 ? 0.361 -19.775 -3.488 1.00 87.38 97 PHE A CA 1
ATOM 796 C C . PHE A 1 97 ? -0.270 -19.153 -2.232 1.00 87.38 97 PHE A C 1
ATOM 798 O O . PHE A 1 97 ? -0.216 -19.783 -1.180 1.00 87.38 97 PHE A O 1
ATOM 805 N N . ASP A 1 98 ? -0.842 -17.949 -2.354 1.00 83.81 98 ASP A N 1
ATOM 806 C CA . ASP A 1 98 ? -1.553 -17.220 -1.289 1.00 83.81 98 ASP A CA 1
ATOM 807 C C . ASP A 1 98 ? -2.986 -17.787 -1.211 1.00 83.81 98 ASP A C 1
ATOM 809 O O . ASP A 1 98 ? -3.342 -18.505 -0.286 1.00 83.81 98 ASP A O 1
ATOM 813 N N . ILE A 1 99 ? -3.788 -17.588 -2.266 1.00 80.56 99 ILE A N 1
ATOM 814 C CA . ILE A 1 99 ? -5.250 -17.787 -2.212 1.00 80.56 99 ILE A CA 1
ATOM 815 C C . ILE A 1 99 ? -5.689 -19.243 -2.454 1.00 80.56 99 ILE A C 1
ATOM 817 O O . ILE A 1 99 ? -6.648 -19.709 -1.840 1.00 80.56 99 ILE A O 1
ATOM 821 N N . ARG A 1 100 ? -5.069 -19.968 -3.398 1.00 83.06 100 ARG A N 1
ATOM 822 C CA . ARG A 1 100 ? -5.568 -21.288 -3.835 1.00 83.06 100 ARG A CA 1
ATOM 823 C C . ARG A 1 100 ? -5.002 -22.456 -3.034 1.00 83.06 100 ARG A C 1
ATOM 825 O O . ARG A 1 100 ? -5.684 -23.482 -2.947 1.00 83.06 100 ARG A O 1
ATOM 832 N N . TRP A 1 101 ? -3.783 -22.334 -2.518 1.00 81.00 101 TRP A N 1
ATOM 833 C CA . TRP A 1 101 ? -3.101 -23.404 -1.788 1.00 81.00 101 TRP A CA 1
ATOM 834 C C . TRP A 1 101 ? -2.908 -23.133 -0.295 1.00 81.00 101 TRP A C 1
ATOM 836 O O . TRP A 1 101 ? -2.790 -24.115 0.427 1.00 81.00 101 TRP A O 1
ATOM 846 N N . ASP A 1 102 ? -2.882 -21.873 0.160 1.00 76.81 102 ASP A N 1
ATOM 847 C CA . ASP A 1 102 ? -2.650 -21.505 1.574 1.00 76.81 102 ASP A CA 1
ATOM 848 C C . ASP A 1 102 ? -1.365 -22.137 2.170 1.00 76.81 102 ASP A C 1
ATOM 850 O O . ASP A 1 102 ? -1.258 -22.477 3.344 1.00 76.81 102 ASP A O 1
ATOM 854 N N . VAL A 1 103 ? -0.359 -22.353 1.311 1.00 71.75 103 VAL A N 1
ATOM 855 C CA . VAL A 1 103 ? 0.912 -23.024 1.660 1.00 71.75 103 VAL A CA 1
ATOM 856 C C . VAL A 1 103 ? 1.962 -22.028 2.162 1.00 71.75 103 VAL A C 1
ATOM 858 O O . VAL A 1 103 ? 2.957 -22.427 2.769 1.00 71.75 103 VAL A O 1
ATOM 861 N N . LEU A 1 104 ? 1.772 -20.734 1.893 1.00 72.12 104 LEU A N 1
ATOM 862 C CA . LEU A 1 104 ? 2.753 -19.681 2.140 1.00 72.12 104 LEU A CA 1
ATOM 863 C C . LEU A 1 104 ? 2.177 -18.570 3.031 1.00 72.12 104 LEU A C 1
ATOM 865 O O . LEU A 1 104 ? 1.858 -17.489 2.535 1.00 72.12 104 LEU A O 1
ATOM 869 N N . ASP A 1 105 ? 2.150 -18.808 4.349 1.00 69.19 105 ASP A N 1
ATOM 870 C CA . ASP A 1 105 ? 2.003 -17.754 5.369 1.00 69.19 105 ASP A CA 1
ATOM 871 C C . ASP A 1 105 ? 3.215 -16.806 5.317 1.00 69.19 105 ASP A C 1
ATOM 873 O O . ASP A 1 105 ? 4.225 -16.956 6.011 1.00 69.19 105 ASP A O 1
ATOM 877 N N . ILE A 1 106 ? 3.142 -15.849 4.394 1.00 76.00 106 ILE A N 1
ATOM 878 C CA . ILE A 1 106 ? 4.138 -14.810 4.188 1.00 76.00 106 ILE A CA 1
ATOM 879 C C . ILE A 1 106 ? 3.429 -13.465 4.317 1.00 76.00 106 ILE A C 1
ATOM 881 O O . ILE A 1 106 ? 2.560 -13.118 3.519 1.00 76.00 106 ILE A O 1
ATOM 885 N N . SER A 1 107 ? 3.855 -12.673 5.304 1.00 74.00 107 SER A N 1
ATOM 886 C CA . SER A 1 107 ? 3.296 -11.346 5.596 1.00 74.00 107 SER A CA 1
ATOM 887 C C . SER A 1 107 ? 3.123 -10.468 4.347 1.00 74.00 107 SER A C 1
ATOM 889 O O . SER A 1 107 ? 4.014 -10.438 3.489 1.00 74.00 107 SER A O 1
ATOM 891 N N . GLU A 1 108 ? 2.045 -9.672 4.321 1.00 76.00 108 GLU A N 1
ATOM 892 C CA . GLU A 1 108 ? 1.591 -8.832 3.193 1.00 76.00 108 GLU A CA 1
ATOM 893 C C . GLU A 1 108 ? 2.719 -8.068 2.473 1.00 76.00 108 GLU A C 1
ATOM 895 O O . GLU A 1 108 ? 2.707 -7.952 1.252 1.00 76.00 108 GLU A O 1
ATOM 900 N N . LEU A 1 109 ? 3.745 -7.612 3.204 1.00 81.00 109 LEU A N 1
ATOM 901 C CA . LEU A 1 109 ? 4.923 -6.921 2.663 1.00 81.00 109 LEU A CA 1
ATOM 902 C C . LEU A 1 109 ? 5.603 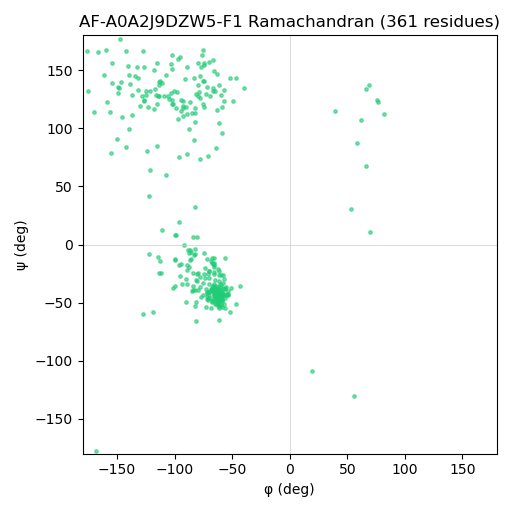-7.663 1.495 1.00 81.00 109 LEU A C 1
ATOM 904 O O . LEU A 1 109 ? 6.095 -7.024 0.562 1.00 81.00 109 LEU A O 1
ATOM 908 N N . TRP A 1 110 ? 5.664 -8.995 1.535 1.00 86.69 110 TRP A N 1
ATOM 909 C CA . TRP A 1 110 ? 6.287 -9.771 0.461 1.00 86.69 110 TRP A CA 1
ATOM 910 C C . TRP A 1 110 ? 5.383 -9.881 -0.758 1.00 86.69 110 TRP A C 1
ATOM 912 O O . TRP A 1 110 ? 5.862 -9.663 -1.870 1.00 86.69 110 TRP A O 1
ATOM 922 N N . TRP A 1 111 ? 4.097 -10.167 -0.549 1.00 86.12 111 TRP A N 1
ATOM 923 C CA . TRP A 1 111 ? 3.114 -10.252 -1.624 1.00 86.12 111 TRP A CA 1
ATOM 924 C C . TRP A 1 111 ? 2.920 -8.918 -2.338 1.00 86.12 111 TRP A C 1
ATOM 926 O O . TRP A 1 111 ? 2.980 -8.889 -3.565 1.00 86.12 111 TRP A O 1
ATOM 936 N N . ASP A 1 112 ? 2.757 -7.835 -1.579 1.00 85.94 112 ASP A N 1
ATOM 937 C CA . ASP A 1 112 ? 2.422 -6.503 -2.086 1.00 85.94 112 ASP A CA 1
ATOM 938 C C . ASP A 1 112 ? 3.632 -5.741 -2.648 1.00 85.94 112 ASP A C 1
ATOM 940 O O . ASP A 1 112 ? 3.449 -4.855 -3.477 1.00 85.94 112 ASP A O 1
ATOM 944 N N . PHE A 1 113 ? 4.866 -6.038 -2.210 1.00 87.88 113 PHE A N 1
ATOM 945 C CA . PHE A 1 113 ? 6.062 -5.286 -2.627 1.00 87.88 113 PHE A CA 1
ATOM 946 C C . PHE A 1 113 ? 7.183 -6.179 -3.164 1.00 87.88 113 PHE A C 1
ATOM 948 O O . PHE A 1 113 ? 7.608 -6.005 -4.308 1.00 87.88 113 PHE A O 1
ATOM 955 N N . ILE A 1 114 ? 7.700 -7.118 -2.362 1.00 92.06 114 ILE A N 1
ATOM 956 C CA . ILE A 1 114 ? 8.945 -7.831 -2.705 1.00 92.06 114 ILE A CA 1
ATOM 957 C C . ILE A 1 114 ? 8.778 -8.709 -3.952 1.00 92.06 114 ILE A C 1
ATOM 959 O O . ILE A 1 114 ? 9.634 -8.685 -4.835 1.00 92.06 114 ILE A O 1
ATOM 963 N N . ILE A 1 115 ? 7.675 -9.446 -4.061 1.00 91.81 115 ILE A N 1
ATOM 964 C CA . ILE A 1 115 ? 7.409 -10.354 -5.182 1.00 91.81 115 ILE A CA 1
ATOM 965 C C . ILE A 1 115 ? 7.216 -9.576 -6.502 1.00 91.81 115 ILE A C 1
ATOM 967 O O . ILE A 1 115 ? 7.925 -9.897 -7.461 1.00 91.81 115 ILE A O 1
ATOM 971 N N . PRO A 1 116 ? 6.401 -8.499 -6.566 1.00 94.50 116 PRO A N 1
ATOM 972 C CA . PRO A 1 116 ? 6.365 -7.584 -7.711 1.00 94.50 116 PRO A CA 1
ATOM 973 C C . PRO A 1 116 ? 7.729 -7.015 -8.109 1.00 94.50 116 PRO A C 1
ATOM 975 O O . PRO A 1 116 ? 8.050 -7.001 -9.300 1.00 94.50 116 PRO A O 1
ATOM 978 N N . ILE A 1 117 ? 8.552 -6.587 -7.139 1.00 94.81 117 ILE A N 1
ATOM 979 C CA . ILE A 1 117 ? 9.912 -6.087 -7.396 1.00 94.81 117 ILE A CA 1
ATOM 980 C C . ILE A 1 117 ? 10.775 -7.175 -8.045 1.00 94.81 117 ILE A C 1
ATOM 982 O O . ILE A 1 117 ? 11.377 -6.935 -9.095 1.00 94.81 117 ILE A O 1
ATOM 986 N N . VAL A 1 118 ? 10.839 -8.364 -7.441 1.00 95.69 118 VAL A N 1
ATOM 987 C CA . VAL A 1 118 ? 11.728 -9.453 -7.871 1.00 95.69 118 VAL A CA 1
ATOM 988 C C . VAL A 1 118 ? 11.317 -10.005 -9.236 1.00 95.69 118 VAL A C 1
ATOM 990 O O . VAL A 1 118 ? 12.168 -10.085 -10.123 1.00 95.69 118 VAL A O 1
ATOM 993 N N . ILE A 1 119 ? 10.033 -10.321 -9.444 1.00 94.81 119 ILE A N 1
ATOM 994 C CA . ILE A 1 119 ? 9.533 -10.879 -10.714 1.00 94.81 119 ILE A CA 1
ATOM 995 C C . ILE A 1 119 ? 9.746 -9.886 -11.864 1.00 94.81 119 ILE A C 1
ATOM 997 O O . ILE A 1 119 ? 10.335 -10.245 -12.886 1.00 94.81 119 ILE A O 1
ATOM 1001 N N . THR A 1 120 ? 9.336 -8.626 -11.683 1.00 95.50 120 THR A N 1
ATOM 1002 C CA . THR A 1 120 ? 9.479 -7.580 -12.711 1.00 95.50 120 THR A CA 1
ATOM 1003 C C . THR A 1 120 ? 10.947 -7.339 -13.061 1.00 95.50 120 THR A C 1
ATOM 1005 O O . THR A 1 120 ? 11.310 -7.278 -14.237 1.00 95.50 120 THR A O 1
ATOM 1008 N N . THR A 1 121 ? 11.818 -7.248 -12.050 1.00 95.44 121 THR A N 1
ATOM 1009 C CA . THR A 1 121 ? 13.255 -7.030 -12.264 1.00 95.44 121 THR A CA 1
ATOM 1010 C C . THR A 1 121 ? 13.888 -8.215 -12.994 1.00 95.44 121 THR A C 1
ATOM 1012 O O . THR A 1 121 ? 14.616 -8.005 -13.962 1.00 95.44 121 THR A O 1
ATOM 1015 N N . ALA A 1 122 ? 13.587 -9.455 -12.592 1.00 95.62 122 ALA A N 1
ATOM 1016 C CA . ALA A 1 122 ? 14.124 -10.652 -13.236 1.00 95.62 122 ALA A CA 1
ATOM 1017 C C . ALA A 1 122 ? 13.706 -10.750 -14.713 1.00 95.62 122 ALA A C 1
ATOM 1019 O O . ALA A 1 122 ? 14.560 -10.929 -15.583 1.00 95.62 122 ALA A O 1
ATOM 1020 N N . LEU A 1 123 ? 12.417 -10.557 -15.019 1.00 95.25 123 LEU A N 1
ATOM 1021 C CA . LEU A 1 123 ? 11.909 -10.622 -16.392 1.00 95.25 123 LEU A CA 1
ATOM 1022 C C . LEU A 1 123 ? 12.502 -9.524 -17.289 1.00 95.25 123 LEU A C 1
ATOM 1024 O O . LEU A 1 123 ? 12.894 -9.813 -18.420 1.00 95.25 123 LEU A O 1
ATOM 1028 N N . LEU A 1 124 ? 12.658 -8.292 -16.791 1.00 93.75 124 LEU A N 1
ATOM 1029 C CA . LEU A 1 124 ? 13.319 -7.216 -17.541 1.00 93.75 124 LEU A CA 1
ATOM 1030 C C . LEU A 1 124 ? 14.821 -7.485 -17.757 1.00 93.75 124 LEU A C 1
ATOM 1032 O O . LEU A 1 124 ? 15.331 -7.233 -18.851 1.00 93.75 124 LEU A O 1
ATOM 1036 N N . VAL A 1 125 ? 15.530 -8.034 -16.762 1.00 93.31 125 VAL A N 1
ATOM 1037 C CA . VAL A 1 125 ? 16.958 -8.396 -16.884 1.00 93.31 125 VAL A CA 1
ATOM 1038 C C . VAL A 1 125 ? 17.181 -9.527 -17.889 1.00 93.31 125 VAL A C 1
ATOM 1040 O O . VAL A 1 125 ? 18.176 -9.493 -18.610 1.00 93.31 125 VAL A O 1
ATOM 1043 N N . ILE A 1 126 ? 16.279 -10.508 -17.953 1.00 93.38 126 ILE A N 1
ATOM 1044 C CA . ILE A 1 126 ? 16.411 -11.668 -18.845 1.00 93.38 126 ILE A CA 1
ATOM 1045 C C . ILE A 1 126 ? 15.956 -11.325 -20.273 1.00 93.38 126 ILE A C 1
ATOM 1047 O O . ILE A 1 126 ? 16.680 -11.586 -21.230 1.00 93.38 126 ILE A O 1
ATOM 1051 N N . LEU A 1 127 ? 14.773 -10.723 -20.435 1.00 92.81 127 LEU A N 1
ATOM 1052 C CA . LEU A 1 127 ? 14.112 -10.588 -21.743 1.00 92.81 127 LEU A CA 1
ATOM 1053 C C . LEU A 1 127 ? 14.385 -9.250 -22.445 1.00 92.81 127 LEU A C 1
ATOM 1055 O O . LEU A 1 127 ? 14.318 -9.175 -23.679 1.00 92.81 127 LEU A O 1
ATOM 1059 N N . LEU A 1 128 ? 14.666 -8.190 -21.675 1.00 90.19 128 LEU A N 1
ATOM 1060 C CA . LEU A 1 128 ? 14.740 -6.816 -22.180 1.00 90.19 128 LEU A CA 1
ATOM 1061 C C . LEU A 1 128 ? 16.148 -6.201 -22.123 1.00 90.19 128 LEU A C 1
ATOM 1063 O O . LEU A 1 128 ? 16.448 -5.333 -22.939 1.00 90.19 128 LEU A O 1
ATOM 1067 N N . ARG A 1 129 ? 17.037 -6.665 -21.234 1.00 86.19 129 ARG A N 1
ATOM 1068 C CA . ARG A 1 129 ? 18.421 -6.163 -21.104 1.00 86.19 129 ARG A CA 1
ATOM 1069 C C . ARG A 1 129 ? 19.191 -6.012 -22.425 1.00 86.19 129 ARG A C 1
ATOM 1071 O O . ARG A 1 129 ? 19.682 -4.908 -22.650 1.00 86.19 129 ARG A O 1
ATOM 1078 N N . PRO A 1 130 ? 19.279 -7.016 -23.323 1.00 83.56 130 PRO A N 1
ATOM 1079 C CA . PRO A 1 130 ? 19.988 -6.847 -24.598 1.00 83.56 130 PRO A CA 1
ATOM 1080 C C . PRO A 1 130 ? 19.306 -5.856 -25.562 1.00 83.56 130 PRO A C 1
ATOM 1082 O O . PRO A 1 130 ? 19.903 -5.457 -26.556 1.00 83.56 130 PRO A O 1
ATOM 1085 N N . ARG A 1 131 ? 18.060 -5.442 -25.286 1.00 84.81 131 ARG A N 1
ATOM 1086 C CA . ARG A 1 131 ? 17.242 -4.589 -26.162 1.00 84.81 131 ARG A CA 1
ATOM 1087 C C . ARG A 1 131 ? 17.292 -3.100 -25.810 1.00 84.81 131 ARG A C 1
ATOM 1089 O O . ARG A 1 131 ? 16.916 -2.296 -26.652 1.00 84.81 131 ARG A O 1
ATOM 1096 N N . TYR A 1 132 ? 17.724 -2.705 -24.607 1.00 82.38 132 TYR A N 1
ATOM 1097 C CA . TYR A 1 132 ? 17.822 -1.282 -24.223 1.00 82.38 132 TYR A CA 1
ATOM 1098 C C . TYR A 1 132 ? 19.256 -0.785 -23.976 1.00 82.38 132 TYR A C 1
ATOM 1100 O O . TYR A 1 132 ? 19.461 0.422 -23.860 1.00 82.38 132 TYR A O 1
ATOM 1108 N N . THR A 1 133 ? 20.264 -1.662 -23.911 1.00 81.88 133 THR A N 1
ATOM 1109 C CA . THR A 1 133 ? 21.666 -1.286 -23.621 1.00 81.88 133 THR A CA 1
ATOM 1110 C C . THR A 1 133 ? 22.295 -0.340 -24.646 1.00 81.88 133 THR A C 1
ATOM 1112 O O . THR A 1 133 ? 23.177 0.436 -24.280 1.00 81.88 133 THR A O 1
ATOM 1115 N N . PHE A 1 134 ? 21.832 -0.353 -25.899 1.00 80.75 134 PHE A N 1
ATOM 1116 C CA . PHE A 1 134 ? 22.291 0.558 -26.956 1.00 80.75 134 PHE A CA 1
ATOM 1117 C C . PHE A 1 134 ? 21.617 1.946 -26.932 1.00 80.75 134 PHE A C 1
ATOM 1119 O O . PHE A 1 134 ? 21.966 2.810 -27.738 1.00 80.75 134 PHE A O 1
ATOM 1126 N N . LEU A 1 135 ? 20.643 2.191 -26.043 1.00 81.06 135 LEU A N 1
ATOM 1127 C CA . LEU A 1 135 ? 19.950 3.480 -25.943 1.00 81.06 135 LEU A CA 1
ATOM 1128 C C . LEU A 1 135 ? 20.700 4.456 -25.025 1.00 81.06 135 LEU A C 1
ATOM 1130 O O . LEU A 1 135 ? 20.897 4.195 -23.838 1.00 81.06 135 LEU A O 1
ATOM 1134 N N . LYS A 1 136 ? 21.058 5.630 -25.561 1.00 82.06 136 LYS A N 1
ATOM 1135 C CA . LYS A 1 136 ? 21.748 6.707 -24.834 1.00 82.06 136 LYS A CA 1
ATOM 1136 C C . LYS A 1 136 ? 20.885 7.959 -24.691 1.00 82.06 136 LYS A C 1
ATOM 1138 O O . LYS A 1 136 ? 20.394 8.517 -25.672 1.00 82.06 136 LYS A O 1
ATOM 1143 N N . ILE A 1 137 ? 20.752 8.441 -23.456 1.00 79.62 137 ILE A N 1
ATOM 1144 C CA . ILE A 1 137 ? 20.079 9.705 -23.122 1.00 79.62 137 ILE A CA 1
ATOM 1145 C C . ILE A 1 137 ? 21.149 10.794 -22.989 1.00 79.62 137 ILE A C 1
ATOM 1147 O O . ILE A 1 137 ? 21.912 10.816 -22.022 1.00 79.62 137 ILE A O 1
ATOM 1151 N N . GLY A 1 138 ? 21.205 11.702 -23.966 1.00 73.56 138 GLY A N 1
ATOM 1152 C CA . GLY A 1 138 ? 22.166 12.808 -23.980 1.00 73.56 138 GLY A CA 1
ATOM 1153 C C . GLY A 1 138 ? 23.621 12.331 -23.885 1.00 73.56 138 GLY A C 1
ATOM 1154 O O . GLY A 1 138 ? 24.040 11.442 -24.623 1.00 73.56 138 GLY A O 1
ATOM 1155 N N . SER A 1 139 ? 24.382 12.936 -22.972 1.00 68.62 139 SER A N 1
ATOM 1156 C CA . SER A 1 139 ? 25.767 12.578 -22.632 1.00 68.62 139 SER A CA 1
ATOM 1157 C C . SER A 1 139 ? 25.890 11.730 -21.354 1.00 68.62 139 SER A C 1
ATOM 1159 O O . SER A 1 139 ? 27.001 11.502 -20.878 1.00 68.62 139 SER A O 1
ATOM 1161 N N . ALA A 1 140 ? 24.779 11.266 -20.769 1.00 71.56 140 ALA A N 1
ATOM 1162 C CA . ALA A 1 140 ? 24.798 10.577 -19.480 1.00 71.56 140 ALA A CA 1
ATOM 1163 C C . ALA A 1 140 ? 25.356 9.147 -19.599 1.00 71.56 140 ALA A C 1
ATOM 1165 O O . ALA A 1 140 ? 24.753 8.286 -20.247 1.00 71.56 140 ALA A O 1
ATOM 1166 N N . SER A 1 141 ? 26.466 8.871 -18.903 1.00 73.06 141 SER A N 1
ATOM 1167 C CA . SER A 1 141 ? 27.110 7.546 -18.839 1.00 73.06 141 SER A CA 1
ATOM 1168 C C . SER A 1 141 ? 26.161 6.441 -18.366 1.00 73.06 141 SER A C 1
ATOM 1170 O O . SER A 1 141 ? 26.200 5.326 -18.874 1.00 73.06 141 SER A O 1
ATOM 1172 N N . ASN A 1 142 ? 25.268 6.771 -17.431 1.00 82.62 142 ASN A N 1
ATOM 1173 C CA . ASN A 1 142 ? 24.381 5.820 -16.759 1.00 82.62 142 ASN A CA 1
ATOM 1174 C C . ASN A 1 142 ? 22.986 5.760 -17.416 1.00 82.62 142 ASN A C 1
ATOM 1176 O O . ASN A 1 142 ? 22.015 5.351 -16.781 1.00 82.62 142 ASN A O 1
ATOM 1180 N N . SER A 1 143 ? 22.854 6.208 -18.669 1.00 83.50 143 SER A N 1
ATOM 1181 C CA . SER A 1 143 ? 21.550 6.369 -19.328 1.00 83.50 143 SER A CA 1
ATOM 1182 C C . SER A 1 143 ? 20.770 5.059 -19.483 1.00 83.50 143 SER A C 1
ATOM 1184 O O . SER A 1 143 ? 19.584 5.043 -19.166 1.00 83.50 143 SER A O 1
ATOM 1186 N N . ALA A 1 144 ? 21.421 3.947 -19.840 1.00 84.88 144 ALA A N 1
ATOM 1187 C CA . ALA A 1 144 ? 20.776 2.629 -19.872 1.00 84.88 144 ALA A CA 1
ATOM 1188 C C . ALA A 1 144 ? 20.219 2.201 -18.495 1.00 84.88 144 ALA A C 1
ATOM 1190 O O . ALA A 1 144 ? 19.146 1.604 -18.419 1.00 84.88 144 ALA A O 1
ATOM 1191 N N . THR A 1 145 ? 20.894 2.559 -17.395 1.00 88.44 145 THR A N 1
ATOM 1192 C CA . THR A 1 145 ? 20.418 2.305 -16.024 1.00 88.44 145 THR A CA 1
ATOM 1193 C C . THR A 1 145 ? 19.180 3.139 -15.690 1.00 88.44 145 THR A C 1
ATOM 1195 O O . THR A 1 145 ? 18.258 2.635 -15.058 1.00 88.44 145 THR A O 1
ATOM 1198 N N . ILE A 1 146 ? 19.127 4.397 -16.142 1.00 89.06 146 ILE A N 1
ATOM 1199 C CA . ILE A 1 146 ? 17.964 5.281 -15.947 1.00 89.06 146 ILE A CA 1
ATOM 1200 C C . ILE A 1 146 ? 16.744 4.739 -16.709 1.00 89.06 146 ILE A C 1
ATOM 1202 O O . ILE A 1 146 ? 15.657 4.670 -16.139 1.00 89.06 146 ILE A O 1
ATOM 1206 N N . ILE A 1 147 ? 16.930 4.296 -17.960 1.00 90.44 147 ILE A N 1
ATOM 1207 C CA . ILE A 1 147 ? 15.877 3.646 -18.763 1.00 90.44 147 ILE A CA 1
ATOM 1208 C C . ILE A 1 147 ? 15.334 2.414 -18.025 1.00 90.44 147 ILE A C 1
ATOM 1210 O O . ILE A 1 147 ? 14.129 2.300 -17.819 1.00 90.44 147 ILE A O 1
ATOM 1214 N N . PHE A 1 148 ? 16.229 1.532 -17.575 1.00 91.75 148 PHE A N 1
ATOM 1215 C CA . PHE A 1 148 ? 15.887 0.299 -16.867 1.00 91.75 148 PHE A CA 1
ATOM 1216 C C . PHE A 1 148 ? 15.120 0.537 -15.557 1.00 91.75 148 PHE A C 1
ATOM 1218 O O . PHE A 1 148 ? 14.089 -0.091 -15.334 1.00 91.75 148 PHE A O 1
ATOM 1225 N N . VAL A 1 149 ? 15.565 1.476 -14.714 1.00 93.06 149 VAL A N 1
ATOM 1226 C CA . VAL A 1 149 ? 14.870 1.817 -13.457 1.00 93.06 149 VAL A CA 1
ATOM 1227 C C . VAL A 1 149 ? 13.461 2.350 -13.724 1.00 93.06 149 VAL A C 1
ATOM 1229 O O . VAL A 1 149 ? 12.528 1.999 -13.005 1.00 93.06 149 VAL A O 1
ATOM 1232 N N . ILE A 1 150 ? 13.276 3.155 -14.773 1.00 93.56 150 ILE A N 1
ATOM 1233 C CA . ILE A 1 150 ? 11.953 3.690 -15.115 1.00 93.56 150 ILE A CA 1
ATOM 1234 C C . ILE A 1 150 ? 11.043 2.586 -15.673 1.00 93.56 150 ILE A C 1
ATOM 1236 O O . ILE A 1 150 ? 9.896 2.507 -15.241 1.00 93.56 150 ILE A O 1
ATOM 1240 N N . MET A 1 151 ? 11.570 1.688 -16.519 1.00 94.94 151 MET A N 1
ATOM 1241 C CA . MET A 1 151 ? 10.866 0.487 -17.004 1.00 94.94 151 MET A CA 1
ATOM 1242 C C . MET A 1 151 ? 10.465 -0.486 -15.882 1.00 94.94 151 MET A C 1
ATOM 1244 O O . MET A 1 151 ? 9.457 -1.174 -16.001 1.00 94.94 151 MET A O 1
ATOM 1248 N N . ILE A 1 152 ? 11.241 -0.559 -14.796 1.00 95.56 152 ILE A N 1
ATOM 1249 C CA . ILE A 1 152 ? 10.873 -1.325 -13.599 1.00 95.56 152 ILE A CA 1
ATOM 1250 C C . ILE A 1 152 ? 9.683 -0.661 -12.892 1.00 95.56 152 ILE A C 1
ATOM 1252 O O . ILE A 1 152 ? 8.662 -1.305 -12.655 1.00 95.56 152 ILE A O 1
ATOM 1256 N N . ILE A 1 153 ? 9.793 0.631 -12.564 1.00 95.31 153 ILE A N 1
ATOM 1257 C CA . ILE A 1 153 ? 8.781 1.356 -11.773 1.00 95.31 153 ILE A CA 1
ATOM 1258 C C . ILE A 1 153 ? 7.426 1.394 -12.499 1.00 95.31 153 ILE A C 1
ATOM 1260 O O . ILE A 1 153 ? 6.384 1.220 -11.866 1.00 95.31 153 ILE A O 1
ATOM 1264 N N . SER A 1 154 ? 7.436 1.559 -13.824 1.00 96.19 154 SER A N 1
ATOM 1265 C CA . SER A 1 154 ? 6.237 1.577 -14.669 1.00 96.19 154 SER A CA 1
ATOM 1266 C C . SER A 1 154 ? 5.477 0.248 -14.734 1.00 96.19 154 SER A C 1
ATOM 1268 O O . SER A 1 154 ? 4.301 0.258 -15.092 1.00 96.19 154 SER A O 1
ATOM 1270 N N . ILE A 1 155 ? 6.115 -0.877 -14.392 1.00 96.75 155 ILE A N 1
ATOM 1271 C CA . ILE A 1 155 ? 5.488 -2.207 -14.341 1.00 96.75 155 ILE A CA 1
ATOM 1272 C C . ILE A 1 155 ? 5.149 -2.605 -12.895 1.00 96.75 155 ILE A C 1
ATOM 1274 O O . ILE A 1 155 ? 4.074 -3.155 -12.660 1.00 96.75 155 ILE A O 1
ATOM 1278 N N . ILE A 1 156 ? 5.996 -2.273 -11.910 1.00 96.31 156 ILE A N 1
ATOM 1279 C CA . ILE A 1 156 ? 5.734 -2.585 -10.493 1.00 96.31 156 ILE A CA 1
ATOM 1280 C C . ILE A 1 156 ? 4.457 -1.904 -9.996 1.00 96.31 156 ILE A C 1
ATOM 1282 O O . ILE A 1 156 ? 3.594 -2.577 -9.443 1.00 96.31 156 ILE A O 1
ATOM 1286 N N . LEU A 1 157 ? 4.309 -0.589 -10.191 1.00 95.12 157 LEU A N 1
ATOM 1287 C CA . LEU A 1 157 ? 3.168 0.157 -9.645 1.00 95.12 157 LEU A CA 1
ATOM 1288 C C . LEU A 1 157 ? 1.798 -0.406 -10.089 1.00 95.12 157 LEU A C 1
ATOM 1290 O O . LEU A 1 157 ? 0.944 -0.608 -9.223 1.00 95.12 157 LEU A O 1
ATOM 1294 N N . PRO A 1 158 ? 1.558 -0.730 -11.378 1.00 96.25 158 PRO A N 1
ATOM 1295 C CA . PRO A 1 158 ? 0.351 -1.453 -11.764 1.00 96.25 158 PRO A CA 1
ATOM 1296 C C . PRO A 1 158 ? 0.344 -2.922 -11.305 1.00 96.25 158 PRO A C 1
ATOM 1298 O O . PRO A 1 158 ? -0.721 -3.398 -10.930 1.00 96.25 158 PRO A O 1
ATOM 1301 N N . ALA A 1 159 ? 1.469 -3.648 -11.241 1.00 95.50 159 ALA A N 1
ATOM 1302 C CA . ALA A 1 159 ? 1.472 -5.018 -10.701 1.00 95.50 159 ALA A CA 1
ATOM 1303 C C . ALA A 1 159 ? 0.931 -5.079 -9.255 1.00 95.50 159 ALA A C 1
ATOM 1305 O O . ALA A 1 159 ? 0.075 -5.915 -8.958 1.00 95.50 159 ALA A O 1
ATOM 1306 N N . MET A 1 160 ? 1.342 -4.133 -8.401 1.00 93.88 160 MET A N 1
ATOM 1307 C CA . MET A 1 160 ? 0.839 -3.980 -7.028 1.00 93.88 160 MET A CA 1
ATOM 1308 C C . MET A 1 160 ? -0.679 -3.730 -6.998 1.00 93.88 160 MET A C 1
ATOM 1310 O O . MET A 1 160 ? -1.411 -4.400 -6.272 1.00 93.88 160 MET A O 1
ATOM 1314 N N . MET A 1 161 ? -1.183 -2.809 -7.831 1.00 93.38 161 MET A N 1
ATOM 1315 C CA . MET A 1 161 ? -2.626 -2.519 -7.913 1.00 93.38 161 MET A CA 1
ATOM 1316 C C . MET A 1 161 ? -3.434 -3.707 -8.451 1.00 93.38 161 MET A C 1
ATOM 1318 O O . MET A 1 161 ? -4.563 -3.927 -8.020 1.00 93.38 161 MET A O 1
ATOM 1322 N N . GLY A 1 162 ? -2.861 -4.494 -9.367 1.00 93.06 162 GLY A N 1
ATOM 1323 C CA . GLY A 1 162 ? -3.481 -5.709 -9.897 1.00 93.06 162 GLY A CA 1
ATOM 1324 C C . GLY A 1 162 ? -3.622 -6.807 -8.840 1.00 93.06 162 GLY A C 1
ATOM 1325 O O . GLY A 1 162 ? -4.660 -7.462 -8.768 1.00 93.06 162 GLY A O 1
ATOM 1326 N N . GLN A 1 163 ? -2.620 -6.971 -7.971 1.00 91.75 163 GLN A N 1
ATOM 1327 C CA . GLN A 1 163 ? -2.697 -7.882 -6.826 1.00 91.75 163 GLN A CA 1
ATOM 1328 C C . GLN A 1 163 ? -3.667 -7.389 -5.743 1.00 91.75 163 GLN A C 1
ATOM 1330 O O . GLN A 1 163 ? -4.427 -8.195 -5.211 1.00 91.75 163 GLN A O 1
ATOM 1335 N N . ALA A 1 164 ? -3.690 -6.086 -5.444 1.00 88.94 164 ALA A N 1
ATOM 1336 C CA . ALA A 1 164 ? -4.661 -5.508 -4.512 1.00 88.94 164 ALA A CA 1
ATOM 1337 C C . ALA A 1 164 ? -6.105 -5.697 -5.015 1.00 88.94 164 ALA A C 1
ATOM 1339 O O . ALA A 1 164 ? -6.978 -6.110 -4.256 1.00 88.94 164 ALA A O 1
ATOM 1340 N N . TYR A 1 165 ? -6.342 -5.487 -6.317 1.00 91.81 165 TYR A N 1
ATOM 1341 C CA . TYR A 1 165 ? -7.630 -5.764 -6.956 1.00 91.81 165 TYR A CA 1
ATOM 1342 C C . TYR A 1 165 ? -8.013 -7.251 -6.893 1.00 91.81 165 TYR A C 1
ATOM 1344 O O . TYR A 1 165 ? -9.176 -7.559 -6.642 1.00 91.81 165 TYR A O 1
ATOM 1352 N N . LEU A 1 166 ? -7.060 -8.174 -7.092 1.00 90.00 166 LEU A N 1
ATOM 1353 C CA . LEU A 1 166 ? -7.303 -9.612 -6.926 1.00 90.00 166 LEU A CA 1
ATOM 1354 C C . LEU A 1 166 ? -7.759 -9.931 -5.494 1.00 90.00 166 LEU A C 1
ATOM 1356 O O . LEU A 1 166 ? -8.755 -10.630 -5.326 1.00 90.00 166 LEU A O 1
ATOM 1360 N N . LEU A 1 167 ? -7.063 -9.406 -4.482 1.00 85.06 167 LEU A N 1
ATOM 1361 C CA . LEU A 1 167 ? -7.399 -9.632 -3.076 1.00 85.06 167 LEU A CA 1
ATOM 1362 C C . LEU A 1 167 ? -8.799 -9.088 -2.746 1.00 85.06 167 LEU A C 1
ATOM 1364 O O . LEU A 1 167 ? -9.666 -9.849 -2.324 1.00 85.06 167 LEU A O 1
ATOM 1368 N N . ASP A 1 168 ? -9.055 -7.807 -3.037 1.00 84.00 168 ASP A N 1
ATOM 1369 C CA . ASP A 1 168 ? -10.356 -7.165 -2.796 1.00 84.00 168 ASP A CA 1
ATOM 1370 C C . ASP A 1 168 ? -11.505 -7.813 -3.605 1.00 84.00 168 ASP A C 1
ATOM 1372 O O . ASP A 1 168 ? -12.669 -7.663 -3.228 1.00 84.00 168 ASP A O 1
ATOM 1376 N N . ARG A 1 169 ? -11.207 -8.534 -4.702 1.00 86.44 169 ARG A N 1
ATOM 1377 C CA . ARG A 1 169 ? -12.182 -9.309 -5.494 1.00 86.44 169 ARG A CA 1
ATOM 1378 C C . ARG A 1 169 ? -12.458 -10.704 -4.932 1.00 86.44 169 ARG A C 1
ATOM 1380 O O . ARG A 1 169 ? -13.581 -11.180 -5.091 1.00 86.44 169 ARG A O 1
ATOM 1387 N N . MET A 1 170 ? -11.449 -11.371 -4.373 1.00 84.44 170 MET A N 1
ATOM 1388 C CA . MET A 1 170 ? -11.564 -12.748 -3.877 1.00 84.44 170 MET A CA 1
ATOM 1389 C C . MET A 1 170 ? -12.131 -12.822 -2.458 1.00 84.44 170 MET A C 1
ATOM 1391 O O . MET A 1 170 ? -12.703 -13.847 -2.101 1.00 84.44 170 MET A O 1
ATOM 1395 N N . THR A 1 171 ? -12.003 -11.765 -1.647 1.00 81.75 171 THR A N 1
ATOM 1396 C CA . THR A 1 171 ? -12.581 -11.767 -0.298 1.00 81.75 171 THR A CA 1
ATOM 1397 C C . THR A 1 171 ? -14.087 -11.496 -0.306 1.00 81.75 171 THR A C 1
ATOM 1399 O O . THR A 1 171 ? -14.560 -10.520 -0.896 1.00 81.75 171 THR A O 1
ATOM 1402 N N . ASN A 1 172 ? -14.840 -12.334 0.404 1.00 84.44 172 ASN A N 1
ATOM 1403 C CA . ASN A 1 172 ? -16.266 -12.136 0.646 1.00 84.44 172 ASN A CA 1
ATOM 1404 C C . ASN A 1 172 ? -16.494 -11.126 1.782 1.00 84.44 172 ASN A C 1
ATOM 1406 O O . ASN A 1 172 ? -15.646 -10.954 2.652 1.00 84.44 172 ASN A O 1
ATOM 1410 N N . ILE A 1 173 ? -17.662 -10.476 1.805 1.00 87.56 173 ILE A N 1
ATOM 1411 C CA . ILE A 1 173 ? -18.128 -9.758 2.999 1.00 87.56 173 ILE A CA 1
ATOM 1412 C C . ILE A 1 173 ? -19.033 -10.688 3.806 1.00 87.56 173 ILE A C 1
ATOM 1414 O O . ILE A 1 173 ? -20.140 -11.019 3.372 1.00 87.56 173 ILE A O 1
ATOM 1418 N N . VAL A 1 174 ? -18.592 -11.042 5.012 1.00 92.00 174 VAL A N 1
ATOM 1419 C CA . VAL A 1 174 ? -19.442 -11.688 6.016 1.00 92.00 174 VAL A CA 1
ATOM 1420 C C . VAL A 1 174 ? -20.411 -10.643 6.570 1.00 92.00 174 VAL A C 1
ATOM 1422 O O . VAL A 1 174 ? -19.999 -9.554 6.976 1.00 92.00 174 VAL A O 1
ATOM 1425 N N . ASN A 1 175 ? -21.708 -10.955 6.588 1.00 92.00 175 ASN A N 1
ATOM 1426 C CA . ASN A 1 175 ? -22.706 -10.117 7.253 1.00 92.00 175 ASN A CA 1
ATOM 1427 C C . ASN A 1 175 ? -22.887 -10.630 8.686 1.00 92.00 175 ASN A C 1
ATOM 1429 O O . ASN A 1 175 ? -23.293 -11.774 8.871 1.00 92.00 175 ASN A O 1
ATOM 1433 N N . VAL A 1 176 ? -22.609 -9.782 9.673 1.00 91.38 176 VAL A N 1
ATOM 1434 C CA . VAL A 1 176 ? -22.789 -10.059 11.107 1.00 91.38 176 VAL A CA 1
ATOM 1435 C C . VAL A 1 176 ? -23.808 -9.085 11.702 1.00 91.38 176 VAL A C 1
ATOM 1437 O O . VAL A 1 176 ? -23.957 -7.957 11.223 1.00 91.38 176 VAL A O 1
ATOM 1440 N N . GLN A 1 177 ? -24.540 -9.502 12.732 1.00 88.81 177 GLN A N 1
ATOM 1441 C CA . GLN A 1 177 ? -25.525 -8.638 13.388 1.00 88.81 177 GLN A CA 1
ATOM 1442 C C . GLN A 1 177 ? -24.840 -7.722 14.405 1.00 88.81 177 GLN A C 1
ATOM 1444 O O . GLN A 1 177 ? -24.961 -6.498 14.325 1.00 88.81 177 GLN A O 1
ATOM 1449 N N . THR A 1 178 ? -24.068 -8.314 15.314 1.00 89.00 178 THR A N 1
ATOM 1450 C CA . THR A 1 178 ? -23.263 -7.639 16.338 1.00 89.00 178 THR A CA 1
ATOM 1451 C C . THR A 1 178 ? -21.786 -7.593 15.956 1.00 89.00 178 THR A C 1
ATOM 1453 O O . THR A 1 178 ? -21.310 -8.346 15.106 1.00 89.00 178 THR A O 1
ATOM 1456 N N . ILE A 1 179 ? -21.017 -6.726 16.618 1.00 89.88 179 ILE A N 1
ATOM 1457 C CA . ILE A 1 179 ? -19.561 -6.694 16.432 1.00 89.88 179 ILE A CA 1
ATOM 1458 C C . ILE A 1 179 ? -18.864 -7.932 17.027 1.00 89.88 179 ILE A C 1
ATOM 1460 O O . ILE A 1 179 ? -17.831 -8.356 16.516 1.00 89.88 179 ILE A O 1
ATOM 1464 N N . GLY A 1 180 ? -19.430 -8.537 18.080 1.00 89.12 180 GLY A N 1
ATOM 1465 C CA . GLY A 1 180 ? -18.843 -9.688 18.779 1.00 89.12 180 GLY A CA 1
ATOM 1466 C C . GLY A 1 180 ? -18.754 -10.952 17.917 1.00 89.12 180 GLY A C 1
ATOM 1467 O O . GLY A 1 180 ? -17.801 -11.719 18.047 1.00 89.12 180 GLY A O 1
ATOM 1468 N N . GLU A 1 181 ? -19.689 -11.128 16.980 1.00 90.94 181 GLU A N 1
ATOM 1469 C CA . GLU A 1 181 ? -19.690 -12.224 15.998 1.00 90.94 181 GLU A CA 1
ATOM 1470 C C . GLU A 1 181 ? -18.421 -12.267 15.134 1.00 90.94 181 GLU A C 1
ATOM 1472 O O . GLU A 1 181 ? -18.026 -13.346 14.708 1.00 90.94 181 GLU A O 1
ATOM 1477 N N . VAL A 1 182 ? -17.719 -11.145 14.928 1.00 90.25 182 VAL A N 1
ATOM 1478 C CA . VAL A 1 182 ? -16.450 -11.106 14.170 1.00 90.25 182 VAL A CA 1
ATOM 1479 C C . VAL A 1 182 ? -15.395 -12.054 14.762 1.00 90.25 182 VAL A C 1
ATOM 1481 O O . VAL A 1 182 ? -14.574 -12.600 14.029 1.00 90.25 182 VAL A O 1
ATOM 1484 N N . ALA A 1 183 ? -15.428 -12.310 16.075 1.00 88.50 183 ALA A N 1
ATOM 1485 C CA . ALA A 1 183 ? -14.521 -13.256 16.727 1.00 88.50 183 ALA A CA 1
ATOM 1486 C C . ALA A 1 183 ? -14.814 -14.738 16.401 1.00 88.50 183 ALA A C 1
ATOM 1488 O O . ALA A 1 183 ? -13.985 -15.593 16.701 1.00 88.50 183 ALA A O 1
ATOM 1489 N N . GLN A 1 184 ? -15.965 -15.046 15.791 1.00 91.31 184 GLN A N 1
ATOM 1490 C CA . GLN A 1 184 ? -16.362 -16.400 15.378 1.00 91.31 184 GLN A CA 1
ATOM 1491 C C . GLN A 1 184 ? -15.819 -16.778 13.989 1.00 91.31 184 GLN A C 1
ATOM 1493 O O . GLN A 1 184 ? -15.844 -17.951 13.628 1.00 91.31 184 GLN A O 1
ATOM 1498 N N . TYR A 1 185 ? -15.305 -15.804 13.228 1.00 89.12 185 TYR A N 1
ATOM 1499 C CA . TYR A 1 185 ? -14.772 -15.992 11.878 1.00 89.12 185 TYR A CA 1
ATOM 1500 C C . TYR A 1 185 ? -13.258 -15.683 11.863 1.00 89.12 185 TYR A C 1
ATOM 1502 O O . TYR A 1 185 ? -12.851 -14.544 11.598 1.00 89.12 185 TYR A O 1
ATOM 1510 N N . PRO A 1 186 ? -12.396 -16.662 12.206 1.00 82.12 186 PRO A N 1
ATOM 1511 C CA . PRO A 1 186 ? -10.953 -16.447 12.305 1.00 82.12 186 PRO A CA 1
ATOM 1512 C C . PRO A 1 186 ? -10.300 -16.154 10.949 1.00 82.12 186 PRO A C 1
ATOM 1514 O O . PRO A 1 186 ? -9.427 -15.295 10.896 1.00 82.12 186 PRO A O 1
ATOM 1517 N N . ASP A 1 187 ? -10.772 -16.772 9.869 1.00 82.06 187 ASP A N 1
ATOM 1518 C CA . ASP A 1 187 ? -10.099 -16.723 8.559 1.00 82.06 187 ASP A CA 1
ATOM 1519 C C . ASP A 1 187 ? -10.650 -15.608 7.646 1.00 82.06 187 ASP A C 1
ATOM 1521 O O . ASP A 1 187 ? -10.018 -15.188 6.677 1.00 82.06 187 ASP A O 1
ATOM 1525 N N . GLU A 1 188 ? -11.832 -15.081 7.973 1.00 85.94 188 GLU A N 1
ATOM 1526 C CA . GLU A 1 188 ? -12.486 -14.014 7.213 1.00 85.94 188 GLU A CA 1
ATOM 1527 C C . GLU A 1 188 ? -11.963 -12.632 7.613 1.00 85.94 188 GLU A C 1
ATOM 1529 O O . GLU A 1 188 ? -11.698 -12.349 8.787 1.00 85.94 188 GLU A O 1
ATOM 1534 N N . THR A 1 189 ? -11.844 -11.735 6.627 1.00 86.31 189 THR A N 1
ATOM 1535 C CA . THR A 1 189 ? -11.214 -10.418 6.827 1.00 86.31 189 THR A CA 1
ATOM 1536 C C . THR A 1 189 ? -12.093 -9.214 6.497 1.00 86.31 189 THR A C 1
ATOM 1538 O O . THR A 1 189 ? -11.685 -8.096 6.809 1.00 86.31 189 THR A O 1
ATOM 1541 N N . HIS A 1 190 ? -13.285 -9.383 5.912 1.00 90.25 190 HIS A N 1
ATOM 1542 C CA . HIS A 1 190 ? -14.189 -8.264 5.607 1.00 90.25 190 HIS A CA 1
ATOM 1543 C C . HIS A 1 190 ? -15.586 -8.504 6.191 1.00 90.25 190 HIS A C 1
ATOM 1545 O O . HIS A 1 190 ? -16.241 -9.500 5.897 1.00 90.25 190 HIS A O 1
ATOM 1551 N N . PHE A 1 191 ? -16.053 -7.555 7.004 1.00 91.31 191 PHE A N 1
ATOM 1552 C CA . PHE A 1 191 ? -17.274 -7.689 7.799 1.00 91.31 191 PHE A CA 1
ATOM 1553 C C . PHE A 1 191 ? -18.199 -6.502 7.588 1.00 91.31 191 PHE A C 1
ATOM 1555 O O . PHE A 1 191 ? -17.800 -5.354 7.784 1.00 91.31 191 PHE A O 1
ATOM 1562 N N . LYS A 1 192 ? -19.460 -6.763 7.259 1.00 91.50 192 LYS A N 1
ATOM 1563 C CA . LYS A 1 192 ? -20.527 -5.770 7.344 1.00 91.50 192 LYS A CA 1
ATOM 1564 C C . LYS A 1 192 ? -21.343 -6.057 8.596 1.00 91.50 192 LYS A C 1
ATOM 1566 O O . LYS A 1 192 ? -21.907 -7.138 8.729 1.00 91.50 192 LYS A O 1
ATOM 1571 N N . VAL A 1 193 ? -21.396 -5.077 9.491 1.00 88.56 193 VAL A N 1
ATOM 1572 C CA . VAL A 1 193 ? -22.171 -5.145 10.733 1.00 88.56 193 VAL A CA 1
ATOM 1573 C C . VAL A 1 193 ? -23.499 -4.430 10.508 1.00 88.56 193 VAL A C 1
ATOM 1575 O O . VAL A 1 193 ? -23.502 -3.330 9.956 1.00 88.56 193 VAL A O 1
ATOM 1578 N N . ASN A 1 194 ? -24.616 -5.056 10.877 1.00 79.69 194 ASN A N 1
ATOM 1579 C CA . ASN A 1 194 ? -25.949 -4.495 10.621 1.00 79.69 194 ASN A CA 1
ATOM 1580 C C . ASN A 1 194 ? -26.467 -3.577 11.746 1.00 79.69 194 ASN A C 1
ATOM 1582 O O . ASN A 1 194 ? -27.345 -2.759 11.482 1.00 79.69 194 ASN A O 1
ATOM 1586 N N . ALA A 1 195 ? -25.956 -3.703 12.976 1.00 71.06 195 ALA A N 1
ATOM 1587 C CA . ALA A 1 195 ? -26.335 -2.856 14.111 1.00 71.06 195 ALA A CA 1
ATOM 1588 C C . ALA A 1 195 ? -25.478 -1.577 14.234 1.00 71.06 195 ALA A C 1
ATOM 1590 O O . ALA A 1 195 ? -24.298 -1.575 13.875 1.00 71.06 195 ALA A O 1
ATOM 1591 N N . ASP A 1 196 ? -26.047 -0.520 14.831 1.00 73.12 196 ASP A N 1
ATOM 1592 C CA . ASP A 1 196 ? -25.365 0.748 15.153 1.00 73.12 196 ASP A CA 1
ATOM 1593 C C . ASP A 1 196 ? -24.354 0.582 16.308 1.00 73.12 196 ASP A C 1
ATOM 1595 O O . ASP A 1 196 ? -24.583 0.956 17.461 1.00 73.12 196 ASP A O 1
ATOM 1599 N N . GLN A 1 197 ? -23.204 -0.009 15.988 1.00 75.62 197 GLN A N 1
ATOM 1600 C CA . GLN A 1 197 ? -22.155 -0.354 16.943 1.00 75.62 197 GLN A CA 1
ATOM 1601 C C . GLN A 1 197 ? -21.342 0.859 17.401 1.00 75.62 197 GLN A C 1
ATOM 1603 O O . GLN A 1 197 ? -20.671 1.525 16.613 1.00 75.62 197 GLN A O 1
ATOM 1608 N N . GLN A 1 198 ? -21.338 1.109 18.712 1.00 80.19 198 GLN A N 1
ATOM 1609 C CA . GLN A 1 198 ? -20.624 2.237 19.309 1.00 80.19 198 GLN A CA 1
ATOM 1610 C C . GLN A 1 198 ? -19.291 1.810 19.937 1.00 80.19 198 GLN A C 1
ATOM 1612 O O . GLN A 1 198 ? -19.231 0.904 20.771 1.00 80.19 198 GLN A O 1
ATOM 1617 N N . VAL A 1 199 ? -18.227 2.547 19.620 1.00 85.75 199 VAL A N 1
ATOM 1618 C CA . VAL A 1 199 ? -16.974 2.537 20.396 1.00 85.75 199 VAL A CA 1
ATOM 1619 C C . VAL A 1 199 ? -17.126 3.299 21.714 1.00 85.75 199 VAL A C 1
ATOM 1621 O O . VAL A 1 199 ? -17.962 4.200 21.810 1.00 85.75 199 VAL A O 1
ATOM 1624 N N . ASP A 1 200 ? -16.327 2.977 22.737 1.00 82.94 200 ASP A N 1
ATOM 1625 C CA . ASP A 1 200 ? -16.278 3.778 23.973 1.00 82.94 200 ASP A CA 1
ATOM 1626 C C . ASP A 1 200 ? -15.305 4.971 23.833 1.00 82.94 200 ASP A C 1
ATOM 1628 O O . ASP A 1 200 ? -14.086 4.769 23.790 1.00 82.94 200 ASP A O 1
ATOM 1632 N N . PRO A 1 201 ? -15.786 6.235 23.838 1.00 80.25 201 PRO A N 1
ATOM 1633 C CA . PRO A 1 201 ? -14.911 7.402 23.760 1.00 80.25 201 PRO A CA 1
ATOM 1634 C C . PRO A 1 201 ? -14.021 7.603 24.993 1.00 80.25 201 PRO A C 1
ATOM 1636 O O . PRO A 1 201 ? -13.054 8.366 24.921 1.00 80.25 201 PRO A O 1
ATOM 1639 N N . LYS A 1 202 ? -14.330 6.939 26.118 1.00 81.38 202 LYS A N 1
ATOM 1640 C CA . LYS A 1 202 ? -13.535 6.979 27.356 1.00 81.38 202 LYS A CA 1
ATOM 1641 C C . LYS A 1 202 ? -12.309 6.062 27.307 1.00 81.38 202 LYS A C 1
ATOM 1643 O O . LYS A 1 202 ? -11.340 6.333 28.006 1.00 81.38 202 LYS A O 1
ATOM 1648 N N . GLN A 1 203 ? -12.335 5.019 26.474 1.00 82.81 203 GLN A N 1
ATOM 1649 C CA . GLN A 1 203 ? -11.255 4.027 26.321 1.00 82.81 203 GLN A CA 1
ATOM 1650 C C . GLN A 1 203 ? -10.357 4.306 25.092 1.00 82.81 203 GLN A C 1
ATOM 1652 O O . GLN A 1 203 ? -9.469 3.522 24.753 1.00 82.81 203 GLN A O 1
ATOM 1657 N N . PHE A 1 204 ? -10.560 5.461 24.447 1.00 85.62 204 PHE A N 1
ATOM 1658 C CA . PHE A 1 204 ? -9.718 6.017 23.385 1.00 85.62 204 PHE A CA 1
ATOM 1659 C C . PHE A 1 204 ? -8.235 6.023 23.769 1.00 85.62 204 PHE A C 1
ATOM 1661 O O . PHE A 1 204 ? -7.847 6.660 24.747 1.00 85.62 204 PHE A O 1
ATOM 1668 N N . SER A 1 205 ? -7.401 5.382 22.954 1.00 89.81 205 SER A N 1
ATOM 1669 C CA . SER A 1 205 ? -5.946 5.343 23.131 1.00 89.81 205 SER A CA 1
ATOM 1670 C C . SER A 1 205 ? -5.240 5.640 21.811 1.00 89.81 205 SER A C 1
ATOM 1672 O O . SER A 1 205 ? -5.799 5.435 20.733 1.00 89.81 205 SER A O 1
ATOM 1674 N N . TYR A 1 206 ? -4.023 6.178 21.869 1.00 91.00 206 TYR A N 1
ATOM 1675 C CA . TYR A 1 206 ? -3.338 6.664 20.673 1.00 91.00 206 TYR A CA 1
ATOM 1676 C C . TYR A 1 206 ? -1.815 6.660 20.814 1.00 91.00 206 TYR A C 1
ATOM 1678 O O . TYR A 1 206 ? -1.278 6.751 21.914 1.00 91.00 206 TYR A O 1
ATOM 1686 N N . ILE A 1 207 ? -1.123 6.609 19.675 1.00 90.06 207 ILE A N 1
ATOM 1687 C CA . ILE A 1 207 ? 0.318 6.851 19.564 1.00 90.06 207 ILE A CA 1
ATOM 1688 C C . ILE A 1 207 ? 0.542 7.956 18.532 1.00 90.06 207 ILE A C 1
ATOM 1690 O O . ILE A 1 207 ? 0.009 7.895 17.423 1.00 90.06 207 ILE A O 1
ATOM 1694 N N . VAL A 1 208 ? 1.362 8.946 18.890 1.00 87.81 208 VAL A N 1
ATOM 1695 C CA . VAL A 1 208 ? 1.872 9.958 17.956 1.00 87.81 208 VAL A CA 1
ATOM 1696 C C . VAL A 1 208 ? 3.319 9.629 17.615 1.00 87.81 208 VAL A C 1
ATOM 1698 O O . VAL A 1 208 ? 4.131 9.450 18.522 1.00 87.81 208 VAL A O 1
ATOM 1701 N N . ASN A 1 209 ? 3.659 9.609 16.328 1.00 86.94 209 ASN A N 1
ATOM 1702 C CA . ASN A 1 209 ? 5.049 9.628 15.878 1.00 86.94 209 ASN A CA 1
ATOM 1703 C C . ASN A 1 209 ? 5.329 10.942 15.142 1.00 86.94 209 ASN A C 1
ATOM 1705 O O . ASN A 1 209 ? 4.533 11.372 14.305 1.00 86.94 209 ASN A O 1
ATOM 1709 N N . TYR A 1 210 ? 6.487 11.537 15.422 1.00 83.88 210 TYR A N 1
ATOM 1710 C CA . TYR A 1 210 ? 6.997 12.725 14.740 1.00 83.88 210 TYR A CA 1
ATOM 1711 C C . TYR A 1 210 ? 8.220 12.349 13.905 1.00 83.88 210 TYR A C 1
ATOM 1713 O O . TYR A 1 210 ? 9.080 11.590 14.362 1.00 83.88 210 TYR A O 1
ATOM 1721 N N . ARG A 1 211 ? 8.325 12.898 12.695 1.00 83.00 211 ARG A N 1
ATOM 1722 C CA . ARG A 1 211 ? 9.471 12.711 11.802 1.00 83.00 211 ARG A CA 1
ATOM 1723 C C . ARG A 1 211 ? 9.864 14.037 11.162 1.00 83.00 211 ARG A C 1
ATOM 1725 O O . ARG A 1 211 ? 9.036 14.698 10.548 1.00 83.00 211 ARG A O 1
ATOM 1732 N N . GLU A 1 212 ? 11.140 14.403 11.244 1.00 81.50 212 GLU A N 1
ATOM 1733 C CA . GLU A 1 212 ? 11.676 15.456 10.378 1.00 81.50 212 GLU A CA 1
ATOM 1734 C C . GLU A 1 212 ? 11.742 14.958 8.930 1.00 81.50 212 GLU A C 1
ATOM 1736 O O . GLU A 1 212 ? 12.337 13.918 8.639 1.00 81.50 212 GLU A O 1
ATOM 1741 N N . THR A 1 213 ? 11.164 15.725 8.014 1.00 77.31 213 THR A N 1
ATOM 1742 C CA . THR A 1 213 ? 11.172 15.468 6.571 1.00 77.31 213 THR A CA 1
ATOM 1743 C C . THR A 1 213 ? 11.675 16.706 5.824 1.00 77.31 213 THR A C 1
ATOM 1745 O O . THR A 1 213 ? 11.789 17.794 6.395 1.00 77.31 213 THR A O 1
ATOM 1748 N N . LYS A 1 214 ? 12.008 16.565 4.536 1.00 75.31 214 LYS A N 1
ATOM 1749 C CA . LYS A 1 214 ? 12.142 17.736 3.654 1.00 75.31 214 LYS A CA 1
ATOM 1750 C C . LYS A 1 214 ? 10.746 18.237 3.304 1.00 75.31 214 LYS A C 1
ATOM 1752 O O . LYS A 1 214 ? 9.865 17.414 3.065 1.00 75.31 214 LYS A O 1
ATOM 1757 N N . SER A 1 215 ? 10.560 19.553 3.250 1.00 70.81 215 SER A N 1
ATOM 1758 C CA . SER A 1 215 ? 9.243 20.119 2.961 1.00 70.81 215 SER A CA 1
ATOM 1759 C C . SER A 1 215 ? 8.751 19.697 1.578 1.00 70.81 215 SER A C 1
ATOM 1761 O O . SER A 1 215 ? 9.511 19.727 0.607 1.00 70.81 215 SER A O 1
ATOM 1763 N N . ARG A 1 216 ? 7.464 19.337 1.474 1.00 63.97 216 ARG A N 1
ATOM 1764 C CA . ARG A 1 216 ? 6.842 18.917 0.201 1.00 63.97 216 ARG A CA 1
ATOM 1765 C C . ARG A 1 216 ? 6.867 20.008 -0.878 1.00 63.97 216 ARG A C 1
ATOM 1767 O O . ARG A 1 216 ? 6.795 19.679 -2.057 1.00 63.97 216 ARG A O 1
ATOM 1774 N N . TYR A 1 217 ? 6.988 21.276 -0.480 1.00 64.50 217 TYR A N 1
ATOM 1775 C CA . TYR A 1 217 ? 6.912 22.438 -1.374 1.00 64.50 217 TYR A CA 1
ATOM 1776 C C . TYR A 1 217 ? 8.233 23.206 -1.527 1.00 64.50 217 TYR A C 1
ATOM 1778 O O . TYR A 1 217 ? 8.360 24.022 -2.436 1.00 64.50 217 TYR A O 1
ATOM 1786 N N . ASP A 1 218 ? 9.223 22.963 -0.663 1.00 66.94 218 ASP A N 1
ATOM 1787 C CA . ASP A 1 218 ? 10.514 23.655 -0.691 1.00 66.94 218 ASP A CA 1
ATOM 1788 C C . ASP A 1 218 ? 11.643 22.707 -0.262 1.00 66.94 218 ASP A C 1
ATOM 1790 O O . ASP A 1 218 ? 11.785 22.350 0.908 1.00 66.94 218 ASP A O 1
ATOM 1794 N N . PHE A 1 219 ? 12.486 22.332 -1.224 1.00 62.94 219 PHE A N 1
ATOM 1795 C CA . PHE A 1 219 ? 13.560 21.353 -1.043 1.00 62.94 219 PHE A CA 1
ATOM 1796 C C . PHE A 1 219 ? 14.675 21.797 -0.073 1.00 62.94 219 PHE A C 1
ATOM 1798 O O . PHE A 1 219 ? 15.508 20.968 0.313 1.00 62.94 219 PHE A O 1
ATOM 1805 N N . PHE A 1 220 ? 14.700 23.081 0.309 1.00 63.31 220 PHE A N 1
ATOM 1806 C CA . PHE A 1 220 ? 15.631 23.668 1.275 1.00 63.31 220 PHE A CA 1
ATOM 1807 C C . PHE A 1 220 ? 15.024 23.827 2.678 1.00 63.31 220 PHE A C 1
ATOM 1809 O O . PHE A 1 220 ? 15.769 24.046 3.637 1.00 63.31 220 PHE A O 1
ATOM 1816 N N . LYS A 1 221 ? 13.700 23.688 2.830 1.00 72.50 221 LYS A N 1
ATOM 1817 C CA . LYS A 1 221 ? 13.012 23.700 4.131 1.00 72.50 221 LYS A CA 1
ATOM 1818 C C . LYS A 1 221 ? 12.798 22.284 4.673 1.00 72.50 221 LYS A C 1
ATOM 1820 O O . LYS A 1 221 ? 12.825 21.289 3.946 1.00 72.50 221 LYS A O 1
ATOM 1825 N N . LYS A 1 222 ? 12.553 22.207 5.981 1.00 77.44 222 LYS A N 1
ATOM 1826 C CA . LYS A 1 222 ? 12.052 21.007 6.659 1.00 77.44 222 LYS A CA 1
ATOM 1827 C C . LYS A 1 222 ? 10.557 21.147 6.947 1.00 77.44 222 LYS A C 1
ATOM 1829 O O . LYS A 1 222 ? 10.098 22.251 7.232 1.00 77.44 222 LYS A O 1
ATOM 1834 N N . ASP A 1 223 ? 9.866 20.016 6.980 1.00 80.62 223 ASP A N 1
ATOM 1835 C CA . ASP A 1 223 ? 8.573 19.855 7.652 1.00 80.62 223 ASP A CA 1
ATOM 1836 C C . ASP A 1 223 ? 8.745 18.857 8.811 1.00 80.62 223 ASP A C 1
ATOM 1838 O O . ASP A 1 223 ? 9.621 17.987 8.781 1.00 80.62 223 ASP A O 1
ATOM 1842 N N . TYR A 1 224 ? 7.866 18.933 9.804 1.00 80.69 224 TYR A N 1
ATOM 1843 C CA . TYR A 1 224 ? 7.555 17.819 10.689 1.00 80.69 224 TYR A CA 1
ATOM 1844 C C . TYR A 1 224 ? 6.352 17.056 10.131 1.00 80.69 224 TYR A C 1
ATOM 1846 O O . TYR A 1 224 ? 5.250 17.592 10.037 1.00 80.69 224 TYR A O 1
ATOM 1854 N N . GLU A 1 225 ? 6.562 15.794 9.779 1.00 85.56 225 GLU A N 1
ATOM 1855 C CA . GLU A 1 225 ? 5.496 14.835 9.511 1.00 85.56 225 GLU A CA 1
ATOM 1856 C C . GLU A 1 225 ? 5.016 14.275 10.857 1.00 85.56 225 GLU A C 1
ATOM 1858 O O . GLU A 1 225 ? 5.765 13.605 11.576 1.00 85.56 225 GLU A O 1
ATOM 1863 N N . MET A 1 226 ? 3.779 14.602 11.225 1.00 87.25 226 MET A N 1
ATOM 1864 C CA . MET A 1 226 ? 3.103 14.109 12.421 1.00 87.25 226 MET A CA 1
ATOM 1865 C C . MET A 1 226 ? 2.114 13.023 12.000 1.00 87.25 226 MET A C 1
ATOM 1867 O O . MET A 1 226 ? 1.250 13.264 11.160 1.00 87.25 226 MET A O 1
ATOM 1871 N N . THR A 1 227 ? 2.233 11.831 12.584 1.00 89.81 227 THR A N 1
ATOM 1872 C CA . THR A 1 227 ? 1.319 10.705 12.331 1.00 89.81 227 THR A CA 1
ATOM 1873 C C . THR A 1 227 ? 0.666 10.260 13.629 1.00 89.81 227 THR A C 1
ATOM 1875 O O . THR A 1 227 ? 1.340 10.077 14.645 1.00 89.81 227 THR A O 1
ATOM 1878 N N . LEU A 1 228 ? -0.653 10.101 13.596 1.00 90.69 228 LEU A N 1
ATOM 1879 C CA . LEU A 1 228 ? -1.492 9.727 14.724 1.00 90.69 228 LEU A CA 1
ATOM 1880 C C . LEU A 1 228 ? -2.170 8.388 14.426 1.00 90.69 228 LEU A C 1
ATOM 1882 O O . LEU A 1 228 ? -2.989 8.276 13.514 1.00 90.69 228 LEU A O 1
ATOM 1886 N N . PHE A 1 229 ? -1.845 7.392 15.241 1.00 90.88 229 PHE A N 1
ATOM 1887 C CA . PHE A 1 229 ? -2.475 6.078 15.242 1.00 90.88 229 PHE A CA 1
ATOM 1888 C C . PHE A 1 229 ? -3.471 6.043 16.400 1.00 90.88 229 PHE A C 1
ATOM 1890 O O . PHE A 1 229 ? -3.081 6.242 17.550 1.00 90.88 229 PHE A O 1
ATOM 1897 N N . VAL A 1 230 ? -4.744 5.813 16.096 1.00 91.44 230 VAL A N 1
ATOM 1898 C CA . VAL A 1 230 ? -5.866 5.823 17.043 1.0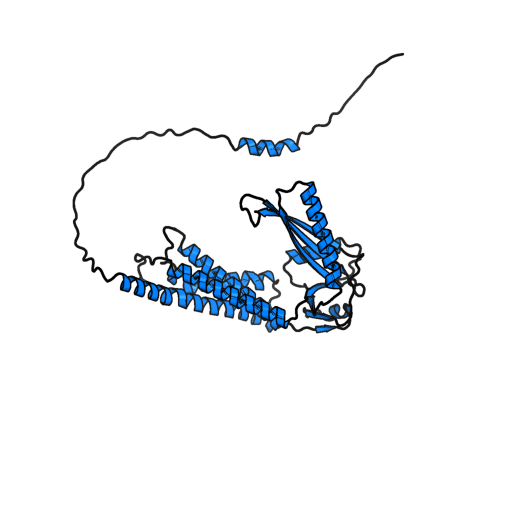0 91.44 230 VAL A CA 1
ATOM 1899 C C . VAL A 1 230 ? -6.428 4.415 17.194 1.00 91.44 230 VAL A C 1
ATOM 1901 O O . VAL A 1 230 ? -6.574 3.700 16.203 1.00 91.44 230 VAL A O 1
ATOM 1904 N N . VAL A 1 231 ? -6.792 4.045 18.421 1.00 92.06 231 VAL A N 1
ATOM 1905 C CA . VAL A 1 231 ? -7.584 2.848 18.726 1.00 92.06 231 VAL A CA 1
ATOM 1906 C C . VAL A 1 231 ? -8.696 3.179 19.729 1.00 92.06 231 VAL A C 1
ATOM 1908 O O . VAL A 1 231 ? -8.504 3.984 20.644 1.00 92.06 231 VAL A O 1
ATOM 1911 N N . ALA A 1 232 ? -9.854 2.538 19.593 1.00 91.88 232 ALA A N 1
ATOM 1912 C CA . ALA A 1 232 ? -10.889 2.508 20.628 1.00 91.88 232 ALA A CA 1
ATOM 1913 C C . ALA A 1 232 ? -11.621 1.154 20.598 1.00 91.88 232 ALA A C 1
ATOM 1915 O O . ALA A 1 232 ? -11.883 0.650 19.504 1.00 91.88 232 ALA A O 1
ATOM 1916 N N . PRO A 1 233 ? -11.960 0.557 21.751 1.00 91.81 233 PRO A N 1
ATOM 1917 C CA . PRO A 1 233 ? -12.697 -0.698 21.790 1.00 91.81 233 PRO A CA 1
ATOM 1918 C C . PRO A 1 233 ? -14.180 -0.464 21.491 1.00 91.81 233 PRO A C 1
ATOM 1920 O O . PRO A 1 233 ? -14.728 0.609 21.781 1.00 91.81 233 PRO A O 1
ATOM 1923 N N . PHE A 1 234 ? -14.848 -1.481 20.954 1.00 89.75 234 PHE A N 1
ATOM 1924 C CA . PHE A 1 234 ? -16.307 -1.496 20.875 1.00 89.75 234 PHE A CA 1
ATOM 1925 C C . PHE A 1 234 ? -16.919 -1.781 22.251 1.00 89.75 234 PHE A C 1
ATOM 1927 O O . PHE A 1 234 ? -16.412 -2.614 23.001 1.00 89.75 234 PHE A O 1
ATOM 1934 N N . LYS A 1 235 ? -18.030 -1.110 22.587 1.00 87.50 235 LYS A N 1
ATOM 1935 C CA . LYS A 1 235 ? -18.690 -1.262 23.900 1.00 87.50 235 LYS A CA 1
ATOM 1936 C C . LYS A 1 235 ? -19.169 -2.690 24.169 1.00 87.50 235 LYS A C 1
ATOM 1938 O O . LYS A 1 235 ? -19.143 -3.129 25.312 1.00 87.50 235 LYS A O 1
ATOM 1943 N N . GLU A 1 236 ? -19.593 -3.392 23.122 1.00 83.69 236 GLU A N 1
ATOM 1944 C CA . GLU A 1 236 ? -20.117 -4.762 23.195 1.00 83.69 236 GLU A CA 1
ATOM 1945 C C . GLU A 1 236 ? -19.020 -5.839 23.111 1.00 83.69 236 GLU A C 1
ATOM 1947 O O . GLU A 1 236 ? -19.276 -6.996 23.431 1.00 83.69 236 GLU A O 1
ATOM 1952 N N . ALA A 1 237 ? -17.792 -5.480 22.711 1.00 85.88 237 ALA A N 1
ATOM 1953 C CA . ALA A 1 237 ? -16.682 -6.419 22.557 1.00 85.88 237 ALA A CA 1
ATOM 1954 C C . ALA A 1 237 ? -15.330 -5.734 22.825 1.00 85.88 237 ALA A C 1
ATOM 1956 O O . ALA A 1 237 ? -14.686 -5.202 21.921 1.00 85.88 237 ALA A O 1
ATOM 1957 N N . THR A 1 238 ? -14.866 -5.767 24.077 1.00 83.81 238 THR A N 1
ATOM 1958 C CA . THR A 1 238 ? -13.615 -5.111 24.518 1.00 83.81 238 THR A CA 1
ATOM 1959 C C . THR A 1 238 ? -12.338 -5.745 23.952 1.00 83.81 238 THR A C 1
ATOM 1961 O O . THR A 1 238 ? -11.266 -5.140 23.995 1.00 83.81 238 THR A O 1
ATOM 1964 N N . ASN A 1 239 ? -12.433 -6.946 23.378 1.00 88.12 239 ASN A N 1
ATOM 1965 C CA . ASN A 1 239 ? -11.374 -7.586 22.600 1.00 88.12 239 ASN A CA 1
ATOM 1966 C C . ASN A 1 239 ? -11.321 -7.107 21.135 1.00 88.12 239 ASN A C 1
ATOM 1968 O O . ASN A 1 239 ? -10.368 -7.440 20.433 1.00 88.12 239 ASN A O 1
ATOM 1972 N N . ILE A 1 240 ? -12.298 -6.323 20.665 1.00 90.81 240 ILE A N 1
ATOM 1973 C CA . ILE A 1 240 ? -12.383 -5.832 19.284 1.00 90.81 240 ILE A CA 1
ATOM 1974 C C . ILE A 1 240 ? -12.198 -4.313 19.271 1.00 90.81 240 ILE A C 1
ATOM 1976 O O . ILE A 1 240 ? -12.859 -3.573 20.000 1.00 90.81 240 ILE A O 1
ATOM 1980 N N . TRP A 1 241 ? -11.271 -3.845 18.439 1.00 92.06 241 TRP A N 1
ATOM 1981 C CA . TRP A 1 241 ? -10.758 -2.479 18.461 1.00 92.06 241 TRP A CA 1
ATOM 1982 C C . TRP A 1 241 ? -10.876 -1.826 17.091 1.00 92.06 241 TRP A C 1
ATOM 1984 O O . TRP A 1 241 ? -10.323 -2.305 16.101 1.00 92.06 241 TRP A O 1
ATOM 1994 N N . LEU A 1 242 ? -11.566 -0.690 17.050 1.00 91.94 242 LEU A N 1
ATOM 1995 C CA . LEU A 1 242 ? -11.661 0.159 15.876 1.00 91.94 242 LEU A CA 1
ATOM 1996 C C . LEU A 1 242 ? -10.393 1.008 15.750 1.00 91.94 242 LEU A C 1
ATOM 1998 O O . LEU A 1 242 ? -9.993 1.684 16.700 1.00 91.94 242 LEU A O 1
ATOM 2002 N N . THR A 1 243 ? -9.768 0.973 14.578 1.00 91.56 243 THR A N 1
ATOM 2003 C CA . THR A 1 243 ? -8.492 1.637 14.286 1.00 91.56 243 THR A CA 1
ATOM 2004 C C . THR A 1 243 ? -8.674 2.851 13.381 1.00 91.56 243 THR A C 1
ATOM 2006 O O . THR A 1 243 ? -9.537 2.878 12.502 1.00 91.56 243 THR A O 1
ATOM 2009 N N . GLY A 1 244 ? -7.844 3.871 13.595 1.00 89.94 244 GLY A N 1
ATOM 2010 C CA . GLY A 1 244 ? -7.798 5.085 12.784 1.00 89.94 244 GLY A CA 1
ATOM 2011 C C . GLY A 1 244 ? -6.363 5.543 12.542 1.00 89.94 244 GLY A C 1
ATOM 2012 O O . GLY A 1 244 ? -5.502 5.396 13.409 1.00 89.94 244 GLY A O 1
ATOM 2013 N N . PHE A 1 245 ? -6.115 6.121 11.370 1.00 90.00 245 PHE A N 1
ATOM 2014 C CA . PHE A 1 245 ? -4.821 6.673 10.976 1.00 90.00 245 PHE A CA 1
ATOM 2015 C C . PHE A 1 245 ? -5.016 8.073 10.399 1.00 90.00 245 PHE A C 1
ATOM 2017 O O . PHE A 1 245 ? -5.879 8.266 9.542 1.00 90.00 245 PHE A O 1
ATOM 2024 N N . TYR A 1 246 ? -4.194 9.019 10.851 1.00 90.94 246 TYR A N 1
ATOM 2025 C CA . TYR A 1 246 ? -4.186 10.405 10.388 1.00 90.94 246 TYR A CA 1
ATOM 2026 C C . TYR A 1 246 ? -2.737 10.886 10.241 1.00 90.94 246 TYR A C 1
ATOM 2028 O O . TYR A 1 246 ? -1.916 10.639 11.129 1.00 90.94 246 TYR A O 1
ATOM 2036 N N . ASP A 1 247 ? -2.425 11.618 9.172 1.00 91.19 247 ASP A N 1
ATOM 2037 C CA . ASP A 1 247 ? -1.127 12.269 8.952 1.00 91.19 247 ASP A CA 1
ATOM 2038 C C . ASP A 1 247 ? -1.274 13.769 8.653 1.00 91.19 247 ASP A C 1
ATOM 2040 O O . ASP A 1 247 ? -2.301 14.221 8.142 1.00 91.19 247 ASP A O 1
ATOM 2044 N N . ARG A 1 248 ? -0.244 14.561 8.984 1.00 89.75 248 ARG A N 1
ATOM 2045 C CA . ARG A 1 248 ? -0.154 15.981 8.609 1.00 89.75 248 ARG A CA 1
ATOM 2046 C C . ARG A 1 248 ? 1.300 16.464 8.533 1.00 89.75 248 ARG A C 1
ATOM 2048 O O . ARG A 1 248 ? 2.112 16.147 9.400 1.00 89.75 248 ARG A O 1
ATOM 2055 N N . SER A 1 249 ? 1.614 17.281 7.521 1.00 87.69 249 SER A N 1
ATOM 2056 C CA . SER A 1 249 ? 2.832 18.115 7.488 1.00 87.69 249 SER A CA 1
ATOM 2057 C C . SER A 1 249 ? 2.605 19.388 8.309 1.00 87.69 249 SER A C 1
ATOM 2059 O O . SER A 1 249 ? 1.645 20.113 8.054 1.00 87.69 249 SER A O 1
ATOM 2061 N N . ILE A 1 250 ? 3.519 19.698 9.226 1.00 84.69 250 ILE A N 1
ATOM 2062 C CA . ILE A 1 250 ? 3.617 20.979 9.940 1.00 84.69 250 ILE A CA 1
ATOM 2063 C C . ILE A 1 250 ? 4.953 21.621 9.541 1.00 84.69 250 ILE A C 1
ATOM 2065 O O . ILE A 1 250 ? 5.990 20.965 9.612 1.00 84.69 250 ILE A O 1
ATOM 2069 N N . SER A 1 251 ? 4.972 22.884 9.105 1.00 79.69 251 SER A N 1
ATOM 2070 C CA . SER A 1 251 ? 6.231 23.518 8.674 1.00 79.69 251 SER A CA 1
ATOM 2071 C C . SER A 1 251 ? 7.198 23.708 9.847 1.00 79.69 251 SER A C 1
ATOM 2073 O O . SER A 1 251 ? 6.837 24.291 10.871 1.00 79.69 251 SER A O 1
ATOM 2075 N N . TYR A 1 252 ? 8.465 23.323 9.662 1.00 79.94 252 TYR A N 1
ATOM 2076 C CA . TYR A 1 252 ? 9.541 23.586 10.629 1.00 79.94 252 TYR A CA 1
ATOM 2077 C C . TYR A 1 252 ? 9.825 25.099 10.766 1.00 79.94 252 TYR A C 1
ATOM 2079 O O . TYR A 1 252 ? 10.437 25.532 11.737 1.00 79.94 252 TYR A O 1
ATOM 2087 N N . SER A 1 253 ? 9.381 25.932 9.811 1.00 81.50 253 SER A N 1
ATOM 2088 C CA . SER A 1 253 ? 9.567 27.394 9.854 1.00 81.50 253 SER A CA 1
ATOM 2089 C C . SER A 1 253 ? 8.655 28.127 10.847 1.00 81.50 253 SER A C 1
ATOM 2091 O O . SER A 1 253 ? 8.791 29.339 10.996 1.00 81.50 253 SER A O 1
ATOM 2093 N N . LEU A 1 254 ? 7.699 27.432 11.466 1.00 83.38 254 LEU A N 1
ATOM 2094 C CA . LEU A 1 254 ? 6.842 27.969 12.525 1.00 83.38 254 LEU A CA 1
ATOM 2095 C C . LEU A 1 254 ? 7.616 28.088 13.848 1.00 83.38 254 LEU A C 1
ATOM 2097 O O . LEU A 1 254 ? 8.580 27.355 14.070 1.00 83.38 254 LEU A O 1
ATOM 2101 N N . SER A 1 255 ? 7.183 28.969 14.754 1.00 86.56 255 SER A N 1
ATOM 2102 C CA . SER A 1 255 ? 7.726 29.002 16.120 1.00 86.56 255 SER A CA 1
ATOM 2103 C C . SER A 1 255 ? 7.355 27.735 16.904 1.00 86.56 255 SER A C 1
ATOM 2105 O O . SER A 1 255 ? 6.377 27.067 16.582 1.00 86.56 255 SER A O 1
ATOM 2107 N N . GLU A 1 256 ? 8.104 27.410 17.960 1.00 85.62 256 GLU A N 1
ATOM 2108 C CA . GLU A 1 256 ? 7.844 26.234 18.813 1.00 85.62 256 GLU A CA 1
ATOM 2109 C C . GLU A 1 256 ? 6.400 26.213 19.356 1.00 85.62 256 GLU A C 1
ATOM 2111 O O . GLU A 1 256 ? 5.731 25.182 19.306 1.00 85.62 256 GLU A O 1
ATOM 2116 N N . GLN A 1 257 ? 5.875 27.378 19.755 1.00 88.81 257 GLN A N 1
ATOM 2117 C CA . GLN A 1 257 ? 4.479 27.533 20.170 1.00 88.81 257 GLN A CA 1
ATOM 2118 C C . GLN A 1 257 ? 3.499 27.276 19.013 1.00 88.81 257 GLN A C 1
ATOM 2120 O O . GLN A 1 257 ? 2.552 26.518 19.178 1.00 88.81 257 GLN A O 1
ATOM 2125 N N . GLN A 1 258 ? 3.746 27.830 17.821 1.00 88.12 258 GLN A N 1
ATOM 2126 C CA . GLN A 1 258 ? 2.890 27.602 16.648 1.00 88.12 258 GLN A CA 1
ATOM 2127 C C . GLN A 1 258 ? 2.886 26.132 16.196 1.00 88.12 258 GLN A C 1
ATOM 2129 O O . GLN A 1 258 ? 1.850 25.625 15.773 1.00 88.12 258 GLN A O 1
ATOM 2134 N N . GLN A 1 259 ? 4.022 25.433 16.301 1.00 84.50 259 GLN A N 1
ATOM 2135 C CA . GLN A 1 259 ? 4.112 23.995 16.024 1.00 84.50 259 GLN A CA 1
ATOM 2136 C C . GLN A 1 259 ? 3.288 23.185 17.036 1.00 84.50 259 GLN A C 1
ATOM 2138 O O . GLN A 1 259 ? 2.561 22.273 16.642 1.00 84.50 259 GLN A O 1
ATOM 2143 N N . LEU A 1 260 ? 3.357 23.545 18.323 1.00 87.94 260 LEU A N 1
ATOM 2144 C CA . LEU A 1 260 ? 2.550 22.944 19.386 1.00 87.94 260 LEU A CA 1
ATOM 2145 C C . LEU A 1 260 ? 1.047 23.208 19.185 1.00 87.94 260 LEU A C 1
ATOM 2147 O O . LEU A 1 260 ? 0.239 22.292 19.334 1.00 87.94 260 LEU A O 1
ATOM 2151 N N . ASP A 1 261 ? 0.665 24.426 18.804 1.00 90.88 261 ASP A N 1
ATOM 2152 C CA . ASP A 1 261 ? -0.728 24.800 18.547 1.00 90.88 261 ASP A CA 1
ATOM 2153 C C . ASP A 1 261 ? -1.308 24.059 17.330 1.00 90.88 261 ASP A C 1
ATOM 2155 O O . ASP A 1 261 ? -2.425 23.544 17.406 1.00 90.88 261 ASP A O 1
ATOM 2159 N N . GLU A 1 262 ? -0.537 23.913 16.246 1.00 88.75 262 GLU A N 1
ATOM 2160 C CA . GLU A 1 262 ? -0.926 23.128 15.064 1.00 88.75 262 GLU A CA 1
ATOM 2161 C C . GLU A 1 262 ? -1.012 21.620 15.348 1.00 88.75 262 GLU A C 1
ATOM 2163 O O . GLU A 1 262 ? -1.943 20.954 14.881 1.00 88.75 262 GLU A O 1
ATOM 2168 N N . ALA A 1 263 ? -0.093 21.074 16.151 1.00 87.50 263 ALA A N 1
ATOM 2169 C CA . ALA A 1 263 ? -0.133 19.679 16.593 1.00 87.50 263 ALA A CA 1
ATOM 2170 C C . ALA A 1 263 ? -1.358 19.402 17.485 1.00 87.50 263 ALA A C 1
ATOM 2172 O O . ALA A 1 263 ? -2.067 18.410 17.293 1.00 87.50 263 ALA A O 1
ATOM 2173 N N . ASN A 1 264 ? -1.663 20.315 18.413 1.00 91.06 264 ASN A N 1
ATOM 2174 C CA . ASN A 1 264 ? -2.860 20.253 19.251 1.00 91.06 264 ASN A CA 1
ATOM 2175 C C . ASN A 1 264 ? -4.147 20.395 18.424 1.00 91.06 264 ASN A C 1
ATOM 2177 O O . ASN A 1 264 ? -5.107 19.658 18.652 1.00 91.06 264 ASN A O 1
ATOM 2181 N N . ALA A 1 265 ? -4.183 21.307 17.447 1.00 92.38 265 ALA A N 1
ATOM 2182 C CA . ALA A 1 265 ? -5.323 21.474 16.548 1.00 92.38 265 ALA A CA 1
ATOM 2183 C C . ALA A 1 265 ? -5.582 20.204 15.723 1.00 92.38 265 ALA A C 1
ATOM 2185 O O . ALA A 1 265 ? -6.710 19.708 15.716 1.00 92.38 265 ALA A O 1
ATOM 2186 N N . PHE A 1 266 ? -4.534 19.631 15.125 1.00 92.31 266 PHE A N 1
ATOM 2187 C CA . PHE A 1 266 ? -4.595 18.364 14.395 1.00 92.31 266 PHE A CA 1
ATOM 2188 C C . PHE A 1 266 ? -5.074 17.201 15.271 1.00 92.31 266 PHE A C 1
ATOM 2190 O O . PHE A 1 266 ? -5.944 16.439 14.847 1.00 92.31 266 PHE A O 1
ATOM 2197 N N . PHE A 1 267 ? -4.567 17.075 16.501 1.00 90.50 267 PHE A N 1
ATOM 2198 C CA . PHE A 1 267 ? -4.998 16.023 17.424 1.00 90.50 267 PHE A CA 1
ATOM 2199 C C . PHE A 1 267 ? -6.479 16.158 17.814 1.00 90.50 267 PHE A C 1
ATOM 2201 O O . PHE A 1 267 ? -7.216 15.171 17.768 1.00 90.50 267 PHE A O 1
ATOM 2208 N N . ARG A 1 268 ? -6.946 17.377 18.138 1.00 91.12 268 ARG A N 1
ATOM 2209 C CA . ARG A 1 268 ? -8.373 17.639 18.413 1.00 91.12 268 ARG A CA 1
ATOM 2210 C C . ARG A 1 268 ? -9.249 17.296 17.210 1.00 91.12 268 ARG A C 1
ATOM 2212 O O . ARG A 1 268 ? -10.267 16.632 17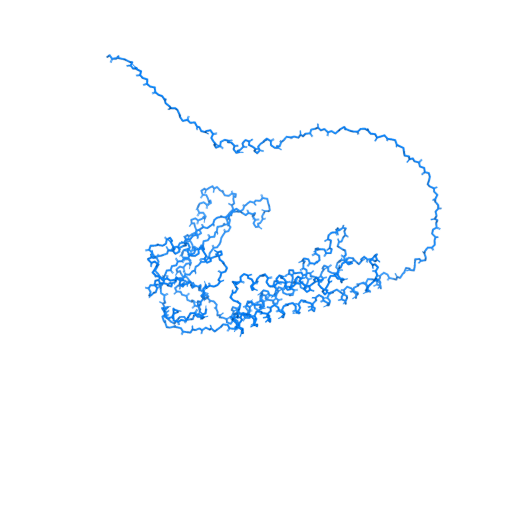.388 1.00 91.12 268 ARG A O 1
ATOM 2219 N N . GLN A 1 269 ? -8.851 17.728 16.011 1.00 91.94 269 GLN A N 1
ATOM 2220 C CA . GLN A 1 269 ? -9.590 17.455 14.781 1.00 91.94 269 GLN A CA 1
ATOM 2221 C C . GLN A 1 269 ? -9.653 15.951 14.502 1.00 91.94 269 GLN A C 1
ATOM 2223 O O . GLN A 1 269 ? -10.743 15.403 14.407 1.00 91.94 269 GLN A O 1
ATOM 2228 N N . SER A 1 270 ? -8.510 15.264 14.477 1.00 91.50 270 SER A N 1
ATOM 2229 C CA . SER A 1 270 ? -8.443 13.821 14.213 1.00 91.50 270 SER A CA 1
ATOM 2230 C C . SER A 1 270 ? -9.255 13.006 15.224 1.00 91.50 270 SER A C 1
ATOM 2232 O O . SER A 1 270 ? -9.913 12.041 14.847 1.00 91.50 270 SER A O 1
ATOM 2234 N N . LYS A 1 271 ? -9.274 13.412 16.506 1.00 88.62 271 LYS A N 1
ATOM 2235 C CA . LYS A 1 271 ? -10.128 12.794 17.533 1.00 88.62 271 LYS A CA 1
ATOM 2236 C C . LYS A 1 271 ? -11.620 13.054 17.296 1.00 88.62 271 LYS A C 1
ATOM 2238 O O . LYS A 1 271 ? -12.426 12.165 17.560 1.00 88.62 271 LYS A O 1
ATOM 2243 N N . ALA A 1 272 ? -12.002 14.239 16.823 1.00 88.50 272 ALA A N 1
ATOM 2244 C CA . ALA A 1 272 ? -13.388 14.537 16.465 1.00 88.50 272 ALA A CA 1
ATOM 2245 C C . ALA A 1 272 ? -13.823 13.757 15.211 1.00 88.50 272 ALA A C 1
ATOM 2247 O O . ALA A 1 272 ? -14.874 13.121 15.230 1.00 88.50 272 ALA A O 1
ATOM 2248 N N . ASP A 1 273 ? -12.989 13.735 14.167 1.00 87.56 273 ASP A N 1
ATOM 2249 C CA . ASP A 1 273 ? -13.247 13.035 12.905 1.00 87.56 273 ASP A CA 1
ATOM 2250 C C . ASP A 1 273 ? -13.341 11.515 13.110 1.00 87.56 273 ASP A C 1
ATOM 2252 O O . ASP A 1 273 ? -14.358 10.940 12.730 1.00 87.56 273 ASP A O 1
ATOM 2256 N N . PHE A 1 274 ? -12.355 10.906 13.782 1.00 87.94 274 PHE A N 1
ATOM 2257 C CA . PHE A 1 274 ? -12.568 10.014 14.929 1.00 87.94 274 PHE A CA 1
ATOM 2258 C C . PHE A 1 274 ? -13.959 9.391 15.127 1.00 87.94 274 PHE A C 1
ATOM 2260 O O . PHE A 1 274 ? -14.459 8.527 14.409 1.00 87.94 274 PHE A O 1
ATOM 2267 N N . PHE A 1 275 ? -14.596 9.912 16.173 1.00 83.56 275 PHE A N 1
ATOM 2268 C CA . PHE A 1 275 ? -15.921 9.532 16.636 1.00 83.56 275 PHE A CA 1
ATOM 2269 C C . PHE A 1 275 ? -17.058 9.979 15.715 1.00 83.56 275 PHE A C 1
ATOM 2271 O O . PHE A 1 275 ? -18.109 9.345 15.724 1.00 83.56 275 PHE A O 1
ATOM 2278 N N . LYS A 1 276 ? -16.879 11.039 14.916 1.00 80.69 276 LYS A N 1
ATOM 2279 C CA . LYS A 1 276 ? -17.919 11.518 13.998 1.00 80.69 276 LYS A CA 1
ATOM 2280 C C . LYS A 1 276 ? -18.178 10.523 12.866 1.00 80.69 276 LYS A C 1
ATOM 2282 O O . LYS A 1 276 ? -19.331 10.195 12.614 1.00 80.69 276 LYS A O 1
ATOM 2287 N N . HIS A 1 277 ? -17.127 10.054 12.194 1.00 69.06 277 HIS A N 1
ATOM 2288 C CA . HIS A 1 277 ? -17.273 9.157 11.045 1.00 69.06 277 HIS A CA 1
ATOM 2289 C C . HIS A 1 277 ? -17.523 7.712 11.490 1.00 69.06 277 HIS A C 1
ATOM 2291 O O . HIS A 1 277 ? -18.395 7.052 10.939 1.00 69.06 277 HIS A O 1
ATOM 2297 N N . ASN A 1 278 ? -16.858 7.240 12.549 1.00 65.12 278 ASN A N 1
ATOM 2298 C CA . ASN A 1 278 ? -17.029 5.863 13.027 1.00 65.12 278 ASN A CA 1
ATOM 2299 C C . ASN A 1 278 ? -18.472 5.511 13.437 1.00 65.12 278 ASN A C 1
ATOM 2301 O O . ASN A 1 278 ? -18.846 4.345 13.366 1.00 65.12 278 ASN A O 1
ATOM 2305 N N . ASN A 1 279 ? -19.270 6.503 13.846 1.00 63.31 279 ASN A N 1
ATOM 2306 C CA . ASN A 1 279 ? -20.662 6.315 14.258 1.00 63.31 279 ASN A CA 1
ATOM 2307 C C . ASN A 1 279 ? -21.674 6.373 13.093 1.00 63.31 279 ASN A C 1
ATOM 2309 O O . ASN A 1 279 ? -22.859 6.172 13.341 1.00 63.31 279 ASN A O 1
ATOM 2313 N N . GLN A 1 280 ? -21.273 6.717 11.858 1.00 65.56 280 GLN A N 1
ATOM 2314 C CA . GLN A 1 280 ? -22.209 6.916 10.738 1.00 65.56 280 GLN A CA 1
ATOM 2315 C C . GLN A 1 280 ? -21.604 6.546 9.372 1.00 65.56 280 GLN A C 1
ATOM 2317 O O . GLN A 1 280 ? -20.532 7.006 8.996 1.00 65.56 280 GLN A O 1
ATOM 2322 N N . ASN A 1 281 ? -22.371 5.818 8.552 1.00 77.19 281 ASN A N 1
ATOM 2323 C CA . ASN A 1 281 ? -22.078 5.502 7.141 1.00 77.19 281 ASN A CA 1
ATOM 2324 C C . ASN A 1 281 ? -20.919 4.528 6.843 1.00 77.19 281 ASN A C 1
ATOM 2326 O O . ASN A 1 281 ? -20.574 4.371 5.668 1.00 77.19 281 ASN A O 1
ATOM 2330 N N . VAL A 1 282 ? -20.358 3.825 7.835 1.00 87.00 282 VAL A N 1
ATOM 2331 C CA . VAL A 1 282 ? -19.462 2.682 7.564 1.00 87.00 282 VAL A CA 1
ATOM 2332 C C . VAL A 1 282 ? -20.210 1.645 6.708 1.00 87.00 282 VAL A C 1
ATOM 2334 O O . VAL A 1 282 ? -21.367 1.328 6.975 1.00 87.00 282 VAL A O 1
ATOM 2337 N N . LYS A 1 283 ? -19.575 1.142 5.644 1.00 89.50 283 LYS A N 1
ATOM 2338 C CA . LYS A 1 283 ? -20.148 0.141 4.721 1.00 89.50 283 LYS A CA 1
ATOM 2339 C C . LYS A 1 283 ? -19.661 -1.270 5.029 1.00 89.50 283 LYS A C 1
ATOM 2341 O O . LYS A 1 283 ? -20.423 -2.220 4.879 1.00 89.50 283 LYS A O 1
ATOM 2346 N N . PHE A 1 284 ? -18.405 -1.388 5.454 1.00 90.81 284 PHE A N 1
ATOM 2347 C CA . PHE A 1 284 ? -17.798 -2.602 5.992 1.00 90.81 284 PHE A CA 1
ATOM 2348 C C . PHE A 1 284 ? -16.555 -2.248 6.827 1.00 90.81 284 PHE A C 1
ATOM 2350 O O . PHE A 1 284 ? -16.035 -1.131 6.760 1.00 90.81 284 PHE A O 1
ATOM 2357 N N . TYR A 1 285 ? -16.061 -3.215 7.591 1.00 90.56 285 TYR A N 1
ATOM 2358 C CA . TYR A 1 285 ? -14.795 -3.173 8.312 1.00 90.56 285 TYR A CA 1
ATOM 2359 C C . TYR A 1 285 ? -13.830 -4.201 7.709 1.00 90.56 285 TYR A C 1
ATOM 2361 O O . TYR A 1 285 ? -14.245 -5.313 7.384 1.00 90.56 285 TYR A O 1
ATOM 2369 N N . LYS A 1 286 ? -12.544 -3.851 7.586 1.00 89.06 286 LYS A N 1
ATOM 2370 C CA . LYS A 1 286 ? -11.465 -4.778 7.204 1.00 89.06 286 LYS A CA 1
ATOM 2371 C C . LYS A 1 286 ? -10.629 -5.133 8.434 1.00 89.06 286 LYS A C 1
ATOM 2373 O O . LYS A 1 286 ? -10.134 -4.239 9.125 1.00 89.06 286 LYS A O 1
ATOM 2378 N N . LYS A 1 287 ? -10.494 -6.427 8.706 1.00 88.31 287 LYS A N 1
ATOM 2379 C CA . LYS A 1 287 ? -9.694 -7.019 9.784 1.00 88.31 287 LYS A CA 1
ATOM 2380 C C . LYS A 1 287 ? -8.207 -6.877 9.455 1.00 88.31 287 LYS A C 1
ATOM 2382 O O . LYS A 1 287 ? -7.804 -7.089 8.315 1.00 88.31 287 LYS A O 1
ATOM 2387 N N . GLN A 1 288 ? -7.394 -6.472 10.427 1.00 80.88 288 GLN A N 1
ATOM 2388 C CA . GLN A 1 288 ? -5.980 -6.133 10.219 1.00 80.88 288 GLN A CA 1
ATOM 2389 C C . GLN A 1 288 ? -5.041 -7.196 10.805 1.00 80.88 288 GLN A C 1
ATOM 2391 O O . GLN A 1 288 ? -4.252 -6.907 11.711 1.00 80.88 288 GLN A O 1
ATOM 2396 N N . GLU A 1 289 ? -5.143 -8.436 10.324 1.00 61.97 289 GLU A N 1
ATOM 2397 C CA . GLU A 1 289 ? -4.370 -9.551 10.891 1.00 61.97 289 GLU A CA 1
ATOM 2398 C C . GLU A 1 289 ? -2.948 -9.690 10.347 1.00 61.97 289 GLU A C 1
ATOM 2400 O O . GLU A 1 289 ? -2.046 -9.878 11.163 1.00 61.97 289 GLU A O 1
ATOM 2405 N N . ASN A 1 290 ? -2.713 -9.484 9.046 1.00 52.28 290 ASN A N 1
ATOM 2406 C CA . ASN A 1 290 ? -1.393 -9.693 8.428 1.00 52.28 290 ASN A CA 1
ATOM 2407 C C . ASN A 1 290 ? -0.691 -8.401 7.964 1.00 52.28 290 ASN A C 1
ATOM 2409 O O . ASN A 1 290 ? 0.357 -8.462 7.307 1.00 52.28 290 ASN A O 1
ATOM 2413 N N . ILE A 1 291 ? -1.202 -7.228 8.376 1.00 46.56 291 ILE A N 1
ATOM 2414 C CA . ILE A 1 291 ? -0.583 -5.929 8.076 1.00 46.56 291 ILE A CA 1
ATOM 2415 C C . ILE A 1 291 ? 0.851 -5.904 8.589 1.00 46.56 291 ILE A C 1
ATOM 2417 O O . ILE A 1 291 ? 1.100 -6.059 9.786 1.00 46.56 291 ILE A O 1
ATOM 2421 N N . SER A 1 292 ? 1.778 -5.626 7.665 1.00 45.97 292 SER A N 1
ATOM 2422 C CA . SER A 1 292 ? 3.221 -5.575 7.915 1.00 45.97 292 SER A CA 1
ATOM 2423 C C . SER A 1 292 ? 3.578 -4.930 9.265 1.00 45.97 292 SER A C 1
ATOM 2425 O O . SER A 1 292 ? 3.054 -3.874 9.643 1.00 45.97 292 SER A O 1
ATOM 2427 N N . SER A 1 293 ? 4.502 -5.569 9.991 1.00 53.16 293 SER A N 1
ATOM 2428 C CA . SER A 1 293 ? 4.692 -5.442 11.450 1.00 53.16 293 SER A CA 1
ATOM 2429 C C . SER A 1 293 ? 4.941 -4.027 11.999 1.00 53.16 293 SER A C 1
ATOM 2431 O O . SER A 1 293 ? 4.853 -3.805 13.208 1.00 53.16 293 SER A O 1
ATOM 2433 N N . SER A 1 294 ? 5.200 -3.043 11.138 1.00 57.41 294 SER A N 1
ATOM 2434 C CA . SER A 1 294 ? 5.287 -1.625 11.490 1.00 57.41 294 SER A CA 1
ATOM 2435 C C . SER A 1 294 ? 3.971 -1.075 12.068 1.00 57.41 294 SER A C 1
ATOM 2437 O O . SER A 1 294 ? 3.924 -0.729 13.247 1.00 57.41 294 SER A O 1
ATOM 2439 N N . SER A 1 295 ? 2.892 -1.026 11.282 1.00 68.19 295 SER A N 1
ATOM 2440 C CA . SER A 1 295 ? 1.635 -0.372 11.683 1.00 68.19 295 SER A CA 1
ATOM 2441 C C . SER A 1 295 ? 0.890 -1.167 12.752 1.00 68.19 295 SER A C 1
ATOM 2443 O O . SER A 1 295 ? 0.430 -0.595 13.740 1.00 68.19 295 SER A O 1
ATOM 2445 N N . GLN A 1 296 ? 0.842 -2.495 12.614 1.00 73.75 296 GLN A N 1
ATOM 2446 C CA . GLN A 1 296 ? 0.196 -3.364 13.597 1.00 73.75 296 GLN A CA 1
ATOM 2447 C C . GLN A 1 296 ? 0.884 -3.271 14.972 1.00 73.75 296 GLN A C 1
ATOM 2449 O O . GLN A 1 296 ? 0.204 -3.160 15.991 1.00 73.75 296 GLN A O 1
ATOM 2454 N N . SER A 1 297 ? 2.225 -3.199 15.033 1.00 80.12 297 SER A N 1
ATOM 2455 C CA . SER A 1 297 ? 2.925 -3.010 16.315 1.00 80.12 297 SER A CA 1
ATOM 2456 C C . SER A 1 297 ? 2.736 -1.614 16.921 1.00 80.12 297 SER A C 1
ATOM 2458 O O . SER A 1 297 ? 2.856 -1.472 18.138 1.00 80.12 297 SER A O 1
ATOM 2460 N N . VAL A 1 298 ? 2.407 -0.586 16.128 1.00 86.31 298 VAL A N 1
ATOM 2461 C CA . VAL A 1 298 ? 2.028 0.741 16.647 1.00 86.31 298 VAL A CA 1
ATOM 2462 C C . VAL A 1 298 ? 0.610 0.723 17.225 1.00 86.31 298 VAL A C 1
ATOM 2464 O O . VAL A 1 298 ? 0.426 1.200 18.344 1.00 86.31 298 VAL A O 1
ATOM 2467 N N . TYR A 1 299 ? -0.363 0.091 16.562 1.00 89.06 299 TYR A N 1
ATOM 2468 C CA . TYR A 1 299 ? -1.694 -0.115 17.153 1.00 89.06 299 TYR A CA 1
ATOM 2469 C C . TYR A 1 299 ? -1.629 -0.969 18.428 1.00 89.06 299 TYR A C 1
ATOM 2471 O O . TYR A 1 299 ? -2.212 -0.601 19.444 1.00 89.06 299 TYR A O 1
ATOM 2479 N N . MET A 1 300 ? -0.830 -2.040 18.444 1.00 88.00 300 MET A N 1
ATOM 2480 C CA . MET A 1 300 ? -0.626 -2.851 19.651 1.00 88.00 300 MET A CA 1
ATOM 2481 C C . MET A 1 300 ? 0.098 -2.098 20.780 1.00 88.00 300 MET A C 1
ATOM 2483 O O . MET A 1 300 ? -0.108 -2.430 21.946 1.00 88.00 300 MET A O 1
ATOM 2487 N N . LYS A 1 301 ? 0.906 -1.067 20.483 1.00 88.62 301 LYS A N 1
ATOM 2488 C CA . LYS A 1 301 ? 1.418 -0.132 21.506 1.00 88.62 301 LYS A CA 1
ATOM 2489 C C . LYS A 1 301 ? 0.301 0.764 22.042 1.00 88.62 301 LYS A C 1
ATOM 2491 O O . LYS A 1 301 ? 0.203 0.903 23.255 1.00 88.62 301 LYS A O 1
ATOM 2496 N N . ALA A 1 302 ? -0.562 1.296 21.172 1.00 90.19 302 ALA A N 1
ATOM 2497 C CA . ALA A 1 302 ? -1.708 2.116 21.572 1.00 90.19 302 ALA A CA 1
ATOM 2498 C C . ALA A 1 302 ? -2.674 1.345 22.496 1.00 90.19 302 ALA A C 1
ATOM 2500 O O . ALA A 1 302 ? -3.051 1.855 23.549 1.00 90.19 302 ALA A O 1
ATOM 2501 N N . ILE A 1 303 ? -3.001 0.089 22.163 1.00 90.12 303 ILE A N 1
ATOM 2502 C CA . ILE A 1 303 ? -3.845 -0.780 23.004 1.00 90.12 303 ILE A CA 1
ATOM 2503 C C . ILE A 1 303 ? -3.154 -1.087 24.344 1.00 90.12 303 ILE A C 1
ATOM 2505 O O . ILE A 1 303 ? -3.786 -0.990 25.393 1.00 90.12 303 ILE A O 1
ATOM 2509 N N . LYS A 1 304 ? -1.842 -1.370 24.348 1.00 88.94 304 LYS A N 1
ATOM 2510 C CA . LYS A 1 304 ? -1.060 -1.582 25.585 1.00 88.94 304 LYS A CA 1
ATOM 2511 C C . LYS A 1 304 ? -0.900 -0.331 26.460 1.00 88.94 304 LYS A C 1
ATOM 2513 O O . LYS A 1 304 ? -0.553 -0.474 27.626 1.00 88.94 304 LYS A O 1
ATOM 2518 N N . SER A 1 305 ? -1.139 0.867 25.923 1.00 87.25 305 SER A N 1
ATOM 2519 C CA . SER A 1 305 ? -1.225 2.115 26.699 1.00 87.25 305 SER A C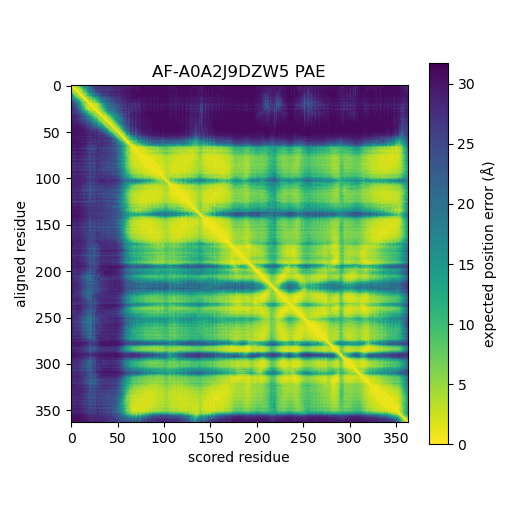A 1
ATOM 2520 C C . SER A 1 305 ? -2.644 2.470 27.161 1.00 87.25 305 SER A C 1
ATOM 2522 O O . SER A 1 305 ? -2.824 3.494 27.817 1.00 87.25 305 SER A O 1
ATOM 2524 N N . SER A 1 306 ? -3.648 1.656 26.822 1.00 86.62 306 SER A N 1
ATOM 2525 C CA . SER A 1 306 ? -5.026 1.854 27.276 1.00 86.62 306 SER A CA 1
ATOM 2526 C C . SER A 1 306 ? -5.222 1.430 28.735 1.00 86.62 306 SER A C 1
ATOM 2528 O O . SER A 1 306 ? -4.441 0.660 29.293 1.00 86.62 306 SER A O 1
ATOM 2530 N N . SER A 1 307 ? -6.315 1.888 29.344 1.00 81.38 307 SER A N 1
ATOM 2531 C CA . SER A 1 307 ? -6.787 1.422 30.655 1.00 81.38 307 SER A CA 1
ATOM 2532 C C . SER A 1 307 ? -7.573 0.100 30.598 1.00 81.38 307 SER A C 1
ATOM 2534 O O . SER A 1 307 ? -8.138 -0.315 31.609 1.00 81.38 307 SER A O 1
ATOM 2536 N N . VAL A 1 308 ? -7.646 -0.554 29.433 1.00 82.19 308 VAL A N 1
ATOM 2537 C CA . VAL A 1 308 ? -8.506 -1.721 29.189 1.00 82.19 308 VAL A CA 1
ATOM 2538 C C . VAL A 1 308 ? -7.721 -3.018 29.419 1.00 82.19 308 VAL A C 1
ATOM 2540 O O . VAL A 1 308 ? -6.687 -3.216 28.777 1.00 82.19 308 VAL A O 1
ATOM 2543 N N . PRO A 1 309 ? -8.182 -3.935 30.292 1.00 79.88 309 PRO A N 1
ATOM 2544 C CA . PRO A 1 309 ? -7.509 -5.214 30.506 1.00 79.88 309 PRO A CA 1
ATOM 2545 C C . PRO A 1 309 ? -7.496 -6.083 29.239 1.00 79.88 309 PRO A C 1
ATOM 2547 O O . PRO A 1 309 ? -8.537 -6.541 28.770 1.00 79.88 309 PRO A O 1
ATOM 2550 N N . ILE A 1 310 ? -6.304 -6.349 28.700 1.00 79.38 310 ILE A N 1
ATOM 2551 C CA . ILE A 1 310 ? -6.116 -7.209 27.523 1.00 79.38 310 ILE A CA 1
ATOM 2552 C C . ILE A 1 310 ? -6.099 -8.676 27.977 1.00 79.38 310 ILE A C 1
ATOM 2554 O O . ILE A 1 310 ? -5.048 -9.219 28.308 1.00 79.38 310 ILE A O 1
ATOM 2558 N N . THR A 1 311 ? -7.268 -9.317 28.013 1.00 74.75 311 THR A N 1
ATOM 2559 C CA . THR A 1 311 ? -7.421 -10.733 28.407 1.00 74.75 311 THR A CA 1
ATOM 2560 C C . THR A 1 311 ? -7.263 -11.720 27.245 1.00 74.75 311 THR A C 1
ATOM 2562 O O . THR A 1 311 ? -7.021 -12.901 27.472 1.00 74.75 311 THR A O 1
ATOM 2565 N N . THR A 1 312 ? -7.397 -11.254 26.000 1.00 81.19 312 THR A N 1
ATOM 2566 C CA . THR A 1 312 ? -7.371 -12.058 24.762 1.00 81.19 312 THR A CA 1
ATOM 2567 C C . THR A 1 312 ? -6.638 -11.305 23.639 1.00 81.19 312 THR A C 1
ATOM 2569 O O . THR A 1 312 ? -6.365 -10.111 23.775 1.00 81.19 312 THR A O 1
ATOM 2572 N N . LYS A 1 313 ? -6.284 -11.984 22.530 1.00 85.38 313 LYS A N 1
ATOM 2573 C CA . LYS A 1 313 ? -5.661 -11.361 21.338 1.00 85.38 313 LYS A CA 1
ATOM 2574 C C . LYS A 1 313 ? -6.604 -10.272 20.784 1.00 85.38 313 LYS A C 1
ATOM 2576 O O . LYS A 1 313 ? -7.702 -10.629 20.358 1.00 85.38 313 LYS A O 1
ATOM 2581 N N . PRO A 1 314 ? -6.209 -8.983 20.743 1.00 89.12 314 PRO A N 1
ATOM 2582 C CA . PRO A 1 314 ? -7.067 -7.939 20.192 1.00 89.12 314 PRO A CA 1
ATOM 2583 C C . PRO A 1 314 ? -7.312 -8.130 18.693 1.00 89.12 314 PRO A C 1
ATOM 2585 O O . PRO A 1 314 ? -6.365 -8.307 17.924 1.00 89.12 314 PRO A O 1
ATOM 2588 N N . ILE A 1 315 ? -8.574 -8.042 18.275 1.00 89.88 315 ILE A N 1
ATOM 2589 C CA . ILE A 1 315 ? -8.969 -8.005 16.865 1.00 89.88 315 ILE A CA 1
ATOM 2590 C C . ILE A 1 315 ? -8.997 -6.541 16.426 1.00 89.88 315 ILE A C 1
ATOM 2592 O O . ILE A 1 315 ? -9.756 -5.736 16.964 1.00 89.88 315 ILE A O 1
ATOM 2596 N N . LEU A 1 316 ? -8.164 -6.192 15.447 1.00 91.12 316 LEU A N 1
ATOM 2597 C CA . LEU A 1 316 ? -8.084 -4.846 14.885 1.00 91.12 316 LEU A CA 1
ATOM 2598 C C . LEU A 1 316 ? -8.999 -4.724 13.661 1.00 91.12 316 LEU A C 1
ATOM 2600 O O . LEU A 1 316 ? -8.836 -5.469 12.695 1.00 91.12 316 LEU A O 1
ATOM 2604 N N . LEU A 1 317 ? -9.919 -3.761 13.678 1.00 91.25 317 LEU A N 1
ATOM 2605 C CA . LEU A 1 317 ? -10.832 -3.456 12.577 1.00 91.25 317 LEU A CA 1
ATOM 2606 C C . LEU A 1 317 ? -10.586 -2.043 12.042 1.00 91.25 317 LEU A C 1
ATOM 2608 O O . LEU A 1 317 ? -10.486 -1.086 12.806 1.00 91.25 317 LEU A O 1
ATOM 2612 N N . LYS A 1 318 ? -10.517 -1.892 10.719 1.00 90.06 318 LYS A N 1
ATOM 2613 C CA . LYS A 1 318 ? -10.438 -0.600 10.021 1.00 90.06 318 LYS A CA 1
ATOM 2614 C C . LYS A 1 318 ? -11.761 -0.323 9.294 1.00 90.06 318 LYS A C 1
ATOM 2616 O O . LYS A 1 318 ? -12.179 -1.184 8.520 1.00 90.06 318 LYS A O 1
ATOM 2621 N N . PRO A 1 319 ? -12.409 0.841 9.476 1.00 89.50 319 PRO A N 1
ATOM 2622 C CA . PRO A 1 319 ? -13.671 1.155 8.809 1.00 89.50 319 PRO A CA 1
ATOM 2623 C C . PRO A 1 319 ? -13.451 1.561 7.343 1.00 89.50 319 PRO A C 1
ATOM 2625 O O . PRO A 1 319 ? -12.467 2.225 7.010 1.00 89.50 319 PRO A O 1
ATOM 2628 N N . TYR A 1 320 ? -14.393 1.191 6.474 1.00 88.56 320 TYR A N 1
ATOM 2629 C CA . TYR A 1 320 ? -14.461 1.611 5.073 1.00 88.56 320 TYR A CA 1
ATOM 2630 C C . TYR A 1 320 ? -15.829 2.245 4.780 1.00 88.56 320 TYR A C 1
ATOM 2632 O O . TYR A 1 320 ? -16.875 1.669 5.074 1.00 88.56 320 TYR A O 1
ATOM 2640 N N . TYR A 1 321 ? -15.810 3.447 4.200 1.00 87.88 321 TYR A N 1
ATOM 2641 C CA . TYR A 1 321 ? -16.993 4.298 3.975 1.00 87.88 321 TYR A CA 1
ATOM 2642 C C . TYR A 1 321 ? -17.546 4.237 2.540 1.00 87.88 321 TYR A C 1
ATOM 2644 O O . TYR A 1 321 ? -18.664 4.681 2.281 1.00 87.88 321 TYR A O 1
ATOM 2652 N N . ILE A 1 322 ? -16.770 3.660 1.621 1.00 89.56 322 ILE A N 1
ATOM 2653 C CA . ILE A 1 322 ? -17.162 3.340 0.242 1.00 89.56 322 ILE A CA 1
ATOM 2654 C C . ILE A 1 322 ? -17.592 1.873 0.144 1.00 89.56 322 ILE A C 1
ATOM 2656 O O . ILE A 1 322 ? -17.238 1.059 0.998 1.00 89.56 322 ILE A O 1
ATOM 2660 N N . SER A 1 323 ? -18.347 1.512 -0.894 1.00 89.62 323 SER A N 1
ATOM 2661 C CA . SER A 1 323 ? -18.703 0.100 -1.123 1.00 89.62 323 SER A CA 1
ATOM 2662 C C . SER A 1 323 ? -17.487 -0.731 -1.573 1.00 89.62 323 SER A C 1
ATOM 2664 O O . SER A 1 323 ? -16.540 -0.188 -2.139 1.00 89.62 323 SER A O 1
ATOM 2666 N N . GLN A 1 324 ? -17.507 -2.058 -1.381 1.00 88.00 324 GLN A N 1
ATOM 2667 C CA . GLN A 1 324 ? -16.445 -2.944 -1.898 1.00 88.00 324 GLN A CA 1
ATOM 2668 C C . GLN A 1 324 ? -16.320 -2.838 -3.427 1.00 88.00 324 GLN A C 1
ATOM 2670 O O . GLN A 1 324 ? -15.216 -2.742 -3.952 1.00 88.00 324 GLN A O 1
ATOM 2675 N N . GLN A 1 325 ? -17.449 -2.769 -4.142 1.00 89.75 325 GLN A N 1
ATOM 2676 C CA . GLN A 1 325 ? -17.475 -2.589 -5.597 1.00 89.75 325 GLN A CA 1
ATOM 2677 C C . GLN A 1 325 ? -16.824 -1.264 -6.030 1.00 89.75 325 GLN A C 1
ATOM 2679 O O . GLN A 1 325 ? -16.109 -1.223 -7.028 1.00 89.75 325 GLN A O 1
ATOM 2684 N N . GLU A 1 326 ? -17.034 -0.189 -5.270 1.00 91.62 326 GLU A N 1
ATOM 2685 C CA . GLU A 1 326 ? -16.417 1.120 -5.501 1.00 91.62 326 GLU A CA 1
ATOM 2686 C C . GLU A 1 326 ? -14.920 1.130 -5.157 1.00 91.62 326 GLU A C 1
ATOM 2688 O O . GLU A 1 326 ? -14.129 1.677 -5.925 1.00 91.62 326 GLU A O 1
ATOM 2693 N N . LEU A 1 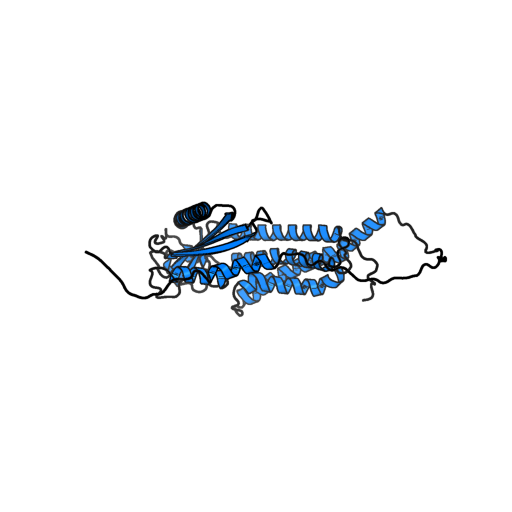327 ? -14.512 0.477 -4.060 1.00 89.12 327 LEU A N 1
ATOM 2694 C CA . LEU A 1 327 ? -13.101 0.254 -3.727 1.00 89.12 327 LEU A CA 1
ATOM 2695 C C . LEU A 1 327 ? -12.399 -0.477 -4.877 1.00 89.12 327 LEU A C 1
ATOM 2697 O O . LEU A 1 327 ? -11.453 0.057 -5.449 1.00 89.12 327 LEU A O 1
ATOM 2701 N N . MET A 1 328 ? -12.926 -1.632 -5.289 1.00 90.19 328 MET A N 1
ATOM 2702 C CA . MET A 1 328 ? -12.413 -2.409 -6.418 1.00 90.19 328 MET A CA 1
ATOM 2703 C C . MET A 1 328 ? -12.364 -1.591 -7.716 1.00 90.19 328 MET A C 1
ATOM 2705 O O . MET A 1 328 ? -11.375 -1.659 -8.445 1.00 90.19 328 MET A O 1
ATOM 2709 N N . ALA A 1 329 ? -13.398 -0.798 -8.019 1.00 93.00 329 ALA A N 1
ATOM 2710 C CA . ALA A 1 329 ? -13.430 0.053 -9.208 1.00 93.00 329 ALA A CA 1
ATOM 2711 C C . ALA A 1 329 ? -12.372 1.171 -9.158 1.00 93.00 329 ALA A C 1
ATOM 2713 O O . ALA A 1 329 ? -11.767 1.488 -10.182 1.00 93.00 329 ALA A O 1
ATOM 2714 N N . ASN A 1 330 ? -12.106 1.743 -7.981 1.00 92.50 330 ASN A N 1
ATOM 2715 C CA . ASN A 1 330 ? -11.056 2.741 -7.784 1.00 92.50 330 ASN A CA 1
ATOM 2716 C C . ASN A 1 330 ? -9.648 2.113 -7.836 1.00 92.50 330 ASN A C 1
ATOM 2718 O O . ASN A 1 330 ? -8.757 2.698 -8.458 1.00 92.50 330 ASN A O 1
ATOM 2722 N N . THR A 1 331 ? -9.450 0.907 -7.293 1.00 92.25 331 THR A N 1
ATOM 2723 C CA . THR A 1 331 ? -8.200 0.134 -7.428 1.00 92.25 331 THR A CA 1
ATOM 2724 C C . THR A 1 331 ? -7.939 -0.227 -8.896 1.00 92.25 331 THR A C 1
ATOM 2726 O O . THR A 1 331 ? -6.846 0.013 -9.405 1.00 92.25 331 THR A O 1
ATOM 2729 N N . LEU A 1 332 ? -8.960 -0.688 -9.630 1.00 94.44 332 LEU A N 1
ATOM 2730 C CA . LEU A 1 332 ? -8.866 -1.004 -11.062 1.00 94.44 332 LEU A CA 1
ATOM 2731 C C . LEU A 1 332 ? -8.625 0.244 -11.931 1.00 94.44 332 LEU A C 1
ATOM 2733 O O . LEU A 1 332 ? -7.827 0.210 -12.867 1.00 94.44 332 LEU A O 1
ATOM 2737 N N . ARG A 1 333 ? -9.257 1.380 -11.607 1.00 95.94 333 ARG A N 1
ATOM 2738 C CA . ARG A 1 333 ? -8.962 2.668 -12.260 1.00 95.94 333 ARG A CA 1
ATOM 2739 C C . ARG A 1 333 ? -7.510 3.087 -12.015 1.00 95.94 333 ARG A C 1
ATOM 2741 O O . ARG A 1 333 ? -6.847 3.535 -12.947 1.00 95.94 333 ARG A O 1
ATOM 2748 N N . SER A 1 334 ? -7.008 2.898 -10.794 1.00 94.62 334 SER A N 1
ATOM 2749 C CA . SER A 1 334 ? -5.622 3.207 -10.418 1.00 94.62 334 SER A CA 1
ATOM 2750 C C . SER A 1 334 ? -4.617 2.303 -11.136 1.00 94.62 334 SER A C 1
ATOM 2752 O O . SER A 1 334 ? -3.611 2.803 -11.633 1.00 94.62 334 SER A O 1
ATOM 2754 N N . PHE A 1 335 ? -4.923 1.007 -11.279 1.00 95.62 335 PHE A N 1
ATOM 2755 C CA . PHE A 1 335 ? -4.167 0.059 -12.105 1.00 95.62 335 PHE A CA 1
ATOM 2756 C C . PHE A 1 335 ? -3.975 0.585 -13.535 1.00 95.62 335 PHE A C 1
ATOM 2758 O O . PHE A 1 335 ? -2.840 0.775 -13.974 1.00 95.62 335 PHE A O 1
ATOM 2765 N N . PHE A 1 336 ? -5.071 0.884 -14.244 1.00 96.50 336 PHE A N 1
ATOM 2766 C CA . PHE A 1 336 ? -4.993 1.357 -15.629 1.00 96.50 336 PHE A CA 1
ATOM 2767 C C . PHE A 1 336 ? -4.303 2.721 -15.738 1.00 96.50 336 PHE A C 1
ATOM 2769 O O . PHE A 1 336 ? -3.463 2.909 -16.615 1.00 96.50 336 PHE A O 1
ATOM 2776 N N . TYR A 1 337 ? -4.604 3.657 -14.834 1.00 96.56 337 TYR A N 1
ATOM 2777 C CA . TYR A 1 337 ? -3.989 4.986 -14.806 1.00 96.56 337 TYR A CA 1
ATOM 2778 C C . TYR A 1 337 ? -2.460 4.913 -14.652 1.00 96.56 337 TYR A C 1
ATOM 2780 O O . TYR A 1 337 ? -1.728 5.512 -15.442 1.00 96.56 337 TYR A O 1
ATOM 2788 N N . LEU A 1 338 ? -1.968 4.121 -13.693 1.00 96.56 338 LEU A N 1
ATOM 2789 C CA . LEU A 1 338 ? -0.533 3.925 -13.467 1.00 96.56 338 LEU A CA 1
ATOM 2790 C C . LEU A 1 338 ? 0.133 3.164 -14.621 1.00 96.56 338 LEU A C 1
ATOM 2792 O O . LEU A 1 338 ? 1.231 3.539 -15.030 1.00 96.56 338 LEU A O 1
ATOM 2796 N N . TYR A 1 339 ? -0.537 2.158 -15.194 1.00 96.00 339 TYR A N 1
ATOM 2797 C CA . TYR A 1 339 ? -0.031 1.432 -16.360 1.00 96.00 339 TYR A CA 1
ATOM 2798 C C . TYR A 1 339 ? 0.121 2.348 -17.582 1.00 96.00 339 TYR A C 1
ATOM 2800 O O . TYR A 1 339 ? 1.203 2.412 -18.164 1.00 96.00 339 TYR A O 1
ATOM 2808 N N . PHE A 1 340 ? -0.905 3.125 -17.946 1.00 96.62 340 PHE A N 1
ATOM 2809 C CA . PHE A 1 340 ? -0.834 4.026 -19.101 1.00 96.62 340 PHE A CA 1
ATOM 2810 C C . PHE A 1 340 ? 0.172 5.172 -18.909 1.00 96.62 340 PHE A C 1
ATOM 2812 O O . PHE A 1 340 ? 0.881 5.508 -19.858 1.00 96.62 340 PHE A O 1
ATOM 2819 N N . ILE A 1 341 ? 0.318 5.718 -17.695 1.00 96.94 341 ILE A N 1
ATOM 2820 C CA . ILE A 1 341 ? 1.390 6.683 -17.383 1.00 96.94 341 ILE A CA 1
ATOM 2821 C C . ILE A 1 341 ? 2.770 6.025 -17.515 1.00 96.94 341 ILE A C 1
ATOM 2823 O O . ILE A 1 341 ? 3.665 6.595 -18.139 1.00 96.94 341 ILE A O 1
ATOM 2827 N N . GLY A 1 342 ? 2.936 4.807 -16.997 1.00 96.12 342 GLY A N 1
ATOM 2828 C CA . GLY A 1 342 ? 4.170 4.034 -17.113 1.00 96.12 342 GLY A CA 1
ATOM 2829 C C . GLY A 1 342 ? 4.555 3.713 -18.562 1.00 96.12 342 GLY A C 1
ATOM 2830 O O . GLY A 1 342 ? 5.726 3.831 -18.939 1.00 96.12 342 GLY A O 1
ATOM 2831 N N . LEU A 1 343 ? 3.572 3.371 -19.403 1.00 96.31 343 LEU A N 1
ATOM 2832 C CA . LEU A 1 343 ? 3.750 3.221 -20.849 1.00 96.31 343 LEU A CA 1
ATOM 2833 C C . LEU A 1 343 ? 4.158 4.547 -21.506 1.00 96.31 343 LEU A C 1
ATOM 2835 O O . LEU A 1 343 ? 5.138 4.567 -22.249 1.00 96.31 343 LEU A O 1
ATOM 2839 N N . ALA A 1 344 ? 3.459 5.648 -21.216 1.00 96.69 344 ALA A N 1
ATOM 2840 C CA . ALA A 1 344 ? 3.729 6.959 -21.809 1.00 96.69 344 ALA A CA 1
ATOM 2841 C C . ALA A 1 344 ? 5.120 7.499 -21.434 1.00 96.69 344 ALA A C 1
ATOM 2843 O O . ALA A 1 344 ? 5.863 7.942 -22.310 1.00 96.69 344 ALA A O 1
ATOM 2844 N N . MET A 1 345 ? 5.519 7.400 -20.161 1.00 95.50 345 MET A N 1
ATOM 2845 C CA . MET A 1 345 ? 6.869 7.755 -19.705 1.00 95.50 345 MET A CA 1
ATOM 2846 C C . MET A 1 345 ? 7.941 6.930 -20.424 1.00 95.50 345 MET A C 1
ATOM 2848 O O . MET A 1 345 ? 8.914 7.486 -20.935 1.00 95.50 345 MET A O 1
ATOM 2852 N N . THR A 1 346 ? 7.751 5.610 -20.508 1.00 94.12 346 THR A N 1
ATOM 2853 C CA . THR A 1 346 ? 8.715 4.720 -21.170 1.00 94.12 346 THR A CA 1
ATOM 2854 C C . THR A 1 346 ? 8.802 5.006 -22.670 1.00 94.12 346 THR A C 1
ATOM 2856 O O . THR A 1 346 ? 9.906 5.065 -23.210 1.00 94.12 346 THR A O 1
ATOM 2859 N N . ALA A 1 347 ? 7.671 5.264 -23.335 1.00 94.31 347 ALA A N 1
ATOM 2860 C CA . ALA A 1 347 ? 7.627 5.674 -24.736 1.00 94.31 347 ALA A CA 1
ATOM 2861 C C . ALA A 1 347 ? 8.415 6.972 -24.959 1.00 94.31 347 ALA A C 1
ATOM 2863 O O . ALA A 1 347 ? 9.333 6.992 -25.778 1.00 94.31 347 ALA A O 1
ATOM 2864 N N . LEU A 1 348 ? 8.122 8.033 -24.196 1.00 93.31 348 LEU A N 1
ATOM 2865 C CA . LEU A 1 348 ? 8.823 9.317 -24.301 1.00 93.31 348 LEU A CA 1
ATOM 2866 C C . LEU A 1 348 ? 10.341 9.146 -24.169 1.00 93.31 348 LEU A C 1
ATOM 2868 O O . LEU A 1 348 ? 11.093 9.720 -24.956 1.00 93.31 348 LEU A O 1
ATOM 2872 N N . ILE A 1 349 ? 10.798 8.323 -23.224 1.00 91.75 349 ILE A N 1
ATOM 2873 C CA . ILE A 1 349 ? 12.225 8.084 -22.977 1.00 91.75 349 ILE A CA 1
ATOM 2874 C C . ILE A 1 349 ? 12.869 7.256 -24.099 1.00 91.75 349 ILE A C 1
ATOM 2876 O O . ILE A 1 349 ? 13.912 7.653 -24.619 1.00 91.75 349 ILE A O 1
ATOM 2880 N N . VAL A 1 350 ? 12.253 6.143 -24.513 1.00 90.12 350 VAL A N 1
ATOM 2881 C CA . VAL A 1 350 ? 12.762 5.273 -25.591 1.00 90.12 350 VAL A CA 1
ATOM 2882 C C . VAL A 1 350 ? 12.810 6.016 -26.930 1.00 90.12 350 VAL A C 1
ATOM 2884 O O . VAL A 1 350 ? 13.791 5.896 -27.668 1.00 90.12 350 VAL A O 1
ATOM 2887 N N . PHE A 1 351 ? 11.801 6.838 -27.234 1.00 90.06 351 PHE A N 1
ATOM 2888 C CA . PHE A 1 351 ? 11.783 7.636 -28.458 1.00 90.06 351 PHE A CA 1
ATOM 2889 C C . PHE A 1 351 ? 12.731 8.844 -28.401 1.00 90.06 351 PHE A C 1
ATOM 2891 O O . PHE A 1 351 ? 13.374 9.124 -29.415 1.00 90.06 351 PHE A O 1
ATOM 2898 N N . SER A 1 352 ? 12.935 9.474 -27.237 1.00 87.94 352 SER A N 1
ATOM 2899 C CA . SER A 1 352 ? 13.916 10.567 -27.065 1.00 87.94 352 SER A CA 1
ATOM 2900 C C . SER A 1 352 ? 15.378 10.101 -27.028 1.00 87.94 352 SER A C 1
ATOM 2902 O O . SER A 1 352 ? 16.283 10.877 -27.343 1.00 87.94 352 SER A O 1
ATOM 2904 N N . ALA A 1 353 ? 15.643 8.850 -26.643 1.00 87.56 353 ALA A N 1
ATOM 2905 C CA . ALA A 1 353 ? 16.995 8.300 -26.601 1.00 87.56 353 ALA A CA 1
ATOM 2906 C C . ALA A 1 353 ? 17.620 8.194 -28.006 1.00 87.56 353 ALA A C 1
ATOM 2908 O O . ALA A 1 353 ? 16.942 7.967 -29.010 1.00 87.56 353 ALA A O 1
ATOM 2909 N N . LYS A 1 354 ? 18.944 8.327 -28.091 1.00 84.81 354 LYS A N 1
ATOM 2910 C CA . LYS A 1 354 ? 19.715 8.079 -29.317 1.00 84.81 354 LYS A CA 1
ATOM 2911 C C . LYS A 1 354 ? 20.159 6.617 -29.352 1.00 84.81 354 LYS A C 1
ATOM 2913 O O . LYS A 1 354 ? 20.512 6.060 -28.317 1.00 84.81 354 LYS A O 1
ATOM 2918 N N . ILE A 1 355 ? 20.149 6.014 -30.537 1.00 78.19 355 ILE A N 1
ATOM 2919 C CA . ILE A 1 355 ? 20.731 4.686 -30.772 1.00 78.19 355 ILE A CA 1
ATOM 2920 C C . ILE A 1 355 ? 22.250 4.864 -30.870 1.00 78.19 355 ILE A C 1
ATOM 2922 O O . ILE A 1 355 ? 22.709 5.684 -31.667 1.00 78.19 355 ILE A O 1
ATOM 2926 N N . ASP A 1 356 ? 23.023 4.120 -30.079 1.00 69.00 356 ASP A N 1
ATOM 2927 C CA . ASP A 1 356 ? 24.462 3.998 -30.298 1.00 69.00 356 ASP A CA 1
ATOM 2928 C C . ASP A 1 356 ? 24.740 2.949 -31.380 1.00 69.00 356 ASP A C 1
ATOM 2930 O O . ASP A 1 356 ? 24.409 1.776 -31.229 1.00 69.00 356 ASP A O 1
ATOM 2934 N N . ILE A 1 357 ? 25.342 3.392 -32.482 1.00 55.12 357 ILE A N 1
ATOM 2935 C CA . ILE A 1 357 ? 25.640 2.564 -33.659 1.00 55.12 357 ILE A CA 1
ATOM 2936 C C . ILE A 1 357 ? 26.961 1.787 -33.463 1.00 55.12 357 ILE A C 1
ATOM 2938 O O . ILE A 1 357 ? 27.264 0.888 -34.237 1.00 55.12 357 ILE A O 1
ATOM 2942 N N . ASN A 1 358 ? 27.729 2.079 -32.405 1.00 47.81 358 ASN A N 1
ATOM 2943 C CA . ASN A 1 358 ? 28.952 1.343 -32.061 1.00 47.81 358 ASN A CA 1
ATOM 2944 C C . ASN A 1 358 ? 28.695 0.059 -31.241 1.00 47.81 358 ASN A C 1
ATOM 2946 O O . ASN A 1 358 ? 29.652 -0.546 -30.761 1.00 47.81 358 ASN A O 1
ATOM 2950 N N . TYR A 1 359 ? 27.435 -0.341 -31.027 1.00 46.03 359 TYR A N 1
ATOM 2951 C CA . TYR A 1 359 ? 27.113 -1.622 -30.394 1.00 46.03 359 TYR A CA 1
ATOM 2952 C C . TYR A 1 359 ? 27.056 -2.712 -31.471 1.00 46.03 359 TYR A C 1
ATOM 2954 O O . TYR A 1 359 ? 26.080 -2.808 -32.213 1.00 46.03 359 TYR A O 1
ATOM 2962 N N . ASP A 1 360 ? 28.140 -3.477 -31.590 1.00 37.31 360 ASP A N 1
ATOM 2963 C CA . ASP A 1 360 ? 28.275 -4.520 -32.607 1.00 37.31 360 ASP A CA 1
ATOM 2964 C C . ASP A 1 360 ? 27.278 -5.664 -32.349 1.00 37.31 360 ASP A C 1
ATOM 2966 O O . ASP A 1 360 ? 27.101 -6.100 -31.208 1.00 37.31 360 ASP A O 1
ATOM 2970 N N . VAL A 1 361 ? 26.591 -6.129 -33.394 1.00 38.06 361 VAL A N 1
ATOM 2971 C CA . VAL A 1 361 ? 25.515 -7.130 -33.275 1.00 38.06 361 VAL A CA 1
ATOM 2972 C C . VAL A 1 361 ? 26.102 -8.511 -33.546 1.00 38.06 361 VAL A C 1
ATOM 2974 O O . VAL A 1 361 ? 25.943 -9.080 -34.624 1.00 38.06 361 VAL A O 1
ATOM 2977 N N . SER A 1 362 ? 26.834 -9.018 -32.554 1.00 34.19 362 SER A N 1
ATOM 2978 C CA . SER A 1 362 ? 27.591 -10.273 -32.624 1.00 34.19 362 SER A CA 1
ATOM 2979 C C . SER A 1 362 ? 27.200 -11.296 -31.546 1.00 34.19 362 SER A C 1
ATOM 2981 O O . SER A 1 362 ? 28.067 -11.972 -30.997 1.00 34.19 362 SER A O 1
ATOM 2983 N N . HIS A 1 363 ? 25.894 -11.444 -31.282 1.00 33.62 363 HIS A N 1
ATOM 2984 C CA . HIS A 1 363 ? 25.275 -12.601 -30.613 1.00 33.62 363 HIS A CA 1
ATOM 2985 C C . HIS A 1 363 ? 23.833 -12.807 -31.094 1.00 33.62 363 HIS A C 1
ATOM 2987 O O . HIS A 1 363 ? 23.102 -11.794 -31.173 1.00 33.62 363 HIS A O 1
#

Mean predicted aligned error: 14.11 Å

Nearest PDB structures (foldseek):
  6yfo-assembly1_AA  TM=3.419E-01  e=3.263E-01  Leviviridae sp.
  5tse-assembly3_C  TM=4.153E-01  e=9.487E-01  Acinetobacter baumannii
  4rh8-assembly3_C  TM=3.310E-01  e=1.800E+00  Escherichia coli K-12
  4rh8-assembly4_D  TM=3.473E-01  e=2.615E+00  Escherichia coli K-12

Radius of gyration: 31.75 Å; Cα contacts (8 Å, |Δi|>4): 439; chains: 1; bounding box: 84×65×117 Å